Protein AF-A0A943YZB0-F1 (afdb_monomer_lite)

Radius of gyration: 29.85 Å; chains: 1; bounding box: 71×40×94 Å

Secondary structure (DSSP, 8-state):
-HHHHHHHHHHHTSSS-S----PPPHHHHHHHHHHHHHHHHS---HHHHHHHHHHTT--HHHHHHHHHHS---HHHHHHHHHHHHHHHS---HHHHHHHHHHTT--HHHHHHHHHHH---HHHHHHHHHHHHHHHS---HHHHHHHHHHTT--HHHHHHHHHHS---HHHHHHHHHHHHHHHS---HHHHHHHHHHTT--HHHHHHHHHHTT-

Structure (mmCIF, N/CA/C/O backbone):
data_AF-A0A943YZB0-F1
#
_entry.id   AF-A0A943YZB0-F1
#
loop_
_atom_site.group_PDB
_atom_site.id
_atom_site.type_symbol
_atom_site.label_atom_id
_atom_site.label_alt_id
_atom_site.label_comp_id
_atom_site.label_asym_id
_atom_site.label_entity_id
_atom_site.label_seq_id
_atom_site.pdbx_PDB_ins_code
_atom_site.Cartn_x
_atom_site.Cartn_y
_atom_site.Cartn_z
_atom_site.occupancy
_atom_site.B_iso_or_equiv
_atom_site.auth_seq_id
_atom_site.auth_comp_id
_atom_site.auth_asym_id
_atom_site.auth_atom_id
_atom_site.pdbx_PDB_model_num
ATOM 1 N N . MET A 1 1 ? 48.847 24.934 -58.985 1.00 59.12 1 MET A N 1
ATOM 2 C CA . MET A 1 1 ? 47.728 23.979 -59.166 1.00 59.12 1 MET A CA 1
ATOM 3 C C . MET A 1 1 ? 47.783 22.759 -58.246 1.00 59.12 1 MET A C 1
ATOM 5 O O . MET A 1 1 ? 46.739 22.370 -57.757 1.00 59.12 1 MET A O 1
ATOM 9 N N . VAL A 1 2 ? 48.951 22.188 -57.925 1.00 55.44 2 VAL A N 1
ATOM 10 C CA . VAL A 1 2 ? 49.040 20.961 -57.093 1.00 55.44 2 VAL A CA 1
ATOM 11 C C . VAL A 1 2 ? 48.728 21.179 -55.595 1.00 55.44 2 VAL A C 1
ATOM 13 O O . VAL A 1 2 ? 48.293 20.254 -54.919 1.00 55.44 2 VAL A O 1
ATOM 16 N N . LYS A 1 3 ? 48.898 22.400 -55.061 1.00 51.97 3 LYS A N 1
ATOM 17 C CA . LYS A 1 3 ? 48.649 22.705 -53.634 1.00 51.97 3 LYS A CA 1
ATOM 18 C C . LYS A 1 3 ? 47.155 22.774 -53.269 1.00 51.97 3 LYS A C 1
ATOM 20 O O . LYS A 1 3 ? 46.768 22.246 -52.239 1.00 51.97 3 LYS A O 1
ATOM 25 N N . VAL A 1 4 ? 46.325 23.325 -54.158 1.00 51.84 4 VAL A N 1
ATOM 26 C CA . VAL A 1 4 ? 44.867 23.474 -53.955 1.00 51.84 4 VAL A CA 1
ATOM 27 C C . VAL A 1 4 ? 44.142 22.121 -54.038 1.00 51.84 4 VAL A C 1
ATOM 29 O O . VAL A 1 4 ? 43.182 21.880 -53.318 1.00 51.84 4 VAL A O 1
ATOM 32 N N . LEU A 1 5 ? 44.657 21.183 -54.842 1.00 52.06 5 LEU A N 1
ATOM 33 C CA . LEU A 1 5 ? 44.120 19.818 -54.943 1.00 52.06 5 LEU A CA 1
ATOM 34 C C . LEU A 1 5 ? 44.365 18.967 -53.682 1.00 52.06 5 LEU A C 1
ATOM 36 O O . LEU A 1 5 ? 43.567 18.079 -53.396 1.00 52.06 5 LEU A O 1
ATOM 40 N N . LYS A 1 6 ? 45.423 19.238 -52.901 1.00 52.72 6 LYS A N 1
ATOM 41 C CA . LYS A 1 6 ? 45.686 18.523 -51.636 1.00 52.72 6 LYS A CA 1
ATOM 42 C C . LYS A 1 6 ? 44.776 18.978 -50.492 1.00 52.72 6 LYS A C 1
ATOM 44 O O . LYS A 1 6 ? 44.391 18.146 -49.680 1.00 52.72 6 LYS A O 1
ATOM 49 N N . GLU A 1 7 ? 44.401 20.255 -50.445 1.00 51.25 7 GLU A N 1
ATOM 50 C CA . GLU A 1 7 ? 43.468 20.771 -49.431 1.00 51.25 7 GLU A CA 1
ATOM 51 C C . GLU A 1 7 ? 42.015 20.374 -49.732 1.00 51.25 7 GLU A C 1
ATOM 53 O O . GLU A 1 7 ? 41.285 20.007 -48.817 1.00 51.25 7 GLU A O 1
ATOM 58 N N . ILE A 1 8 ? 41.617 20.309 -51.009 1.00 53.12 8 ILE A N 1
ATOM 59 C CA . ILE A 1 8 ? 40.285 19.813 -51.400 1.00 53.12 8 ILE A CA 1
ATOM 60 C C . ILE A 1 8 ? 40.139 18.307 -51.112 1.00 53.12 8 ILE A C 1
ATOM 62 O O . ILE A 1 8 ? 39.084 17.874 -50.655 1.00 53.12 8 ILE A O 1
ATOM 66 N N . ALA A 1 9 ? 41.198 17.510 -51.295 1.00 54.28 9 ALA A N 1
ATOM 67 C CA . ALA A 1 9 ? 41.184 16.086 -50.947 1.00 54.28 9 ALA A CA 1
ATOM 68 C C . ALA A 1 9 ? 41.117 15.833 -49.427 1.00 54.28 9 ALA A C 1
ATOM 70 O O . ALA A 1 9 ? 40.521 14.847 -49.003 1.00 54.28 9 ALA A O 1
ATOM 71 N N . LEU A 1 10 ? 41.684 16.724 -48.604 1.00 48.97 10 LEU A N 1
ATOM 72 C CA . LEU A 1 10 ? 41.649 16.599 -47.143 1.00 48.97 10 LEU A CA 1
ATOM 73 C C . LEU A 1 10 ? 40.286 17.009 -46.556 1.00 48.97 10 LEU A C 1
ATOM 75 O O . LEU A 1 10 ? 39.841 16.420 -45.576 1.00 48.97 10 LEU A O 1
ATOM 79 N N . VAL A 1 11 ? 39.590 17.958 -47.191 1.00 52.72 11 VAL A N 1
ATOM 80 C CA . VAL A 1 11 ? 38.225 18.358 -46.804 1.00 52.72 11 VAL A CA 1
ATOM 81 C C . VAL A 1 11 ? 37.179 17.330 -47.264 1.00 52.72 11 VAL A C 1
ATOM 83 O O . VAL A 1 11 ? 36.232 17.072 -46.522 1.00 52.72 11 VAL A O 1
ATOM 86 N N . LEU A 1 12 ? 37.379 16.659 -48.411 1.00 49.66 12 LEU A N 1
ATOM 87 C CA . LEU A 1 12 ? 36.495 15.573 -48.873 1.00 49.66 12 LEU A CA 1
ATOM 88 C C . LEU A 1 12 ? 36.621 14.269 -48.061 1.00 49.66 12 LEU A C 1
ATOM 90 O O . LEU A 1 12 ? 35.691 13.467 -48.055 1.00 49.66 12 LEU A O 1
ATOM 94 N N . LEU A 1 13 ? 37.743 14.047 -47.367 1.00 49.44 13 LEU A N 1
ATOM 95 C CA . LEU A 1 13 ? 37.947 12.874 -46.501 1.00 49.44 13 LEU A CA 1
ATOM 96 C C . LEU A 1 13 ? 37.399 13.058 -45.077 1.00 49.44 13 LEU A C 1
ATOM 98 O O . LEU A 1 13 ? 37.261 12.078 -44.350 1.00 49.44 13 LEU A O 1
ATOM 102 N N . LEU A 1 14 ? 37.038 14.285 -44.691 1.00 51.44 14 LEU A N 1
ATOM 103 C CA . LEU A 1 14 ? 36.403 14.587 -43.402 1.00 51.44 14 LEU A CA 1
ATOM 104 C C . LEU A 1 14 ? 34.871 14.694 -43.489 1.00 51.44 14 LEU A C 1
ATOM 106 O O . LEU A 1 14 ? 34.214 14.815 -42.461 1.00 51.44 14 LEU A O 1
ATOM 110 N N . THR A 1 15 ? 34.285 14.602 -44.689 1.00 54.84 15 THR A N 1
ATOM 111 C CA . THR A 1 15 ? 32.821 14.615 -44.909 1.00 54.84 15 THR A CA 1
ATOM 112 C C . THR A 1 15 ? 32.210 13.228 -45.158 1.00 54.84 15 THR A C 1
ATOM 114 O O . THR A 1 15 ? 31.033 13.129 -45.484 1.00 54.84 15 THR A O 1
ATOM 117 N N . PHE A 1 16 ? 32.978 12.153 -44.950 1.00 49.38 16 PHE A N 1
ATOM 118 C CA . PHE A 1 16 ? 32.502 10.760 -45.007 1.00 49.38 16 PHE A CA 1
ATOM 119 C C . PHE A 1 16 ? 32.841 9.957 -43.739 1.00 49.38 16 PHE A C 1
ATOM 121 O O . PHE A 1 16 ? 33.065 8.752 -43.787 1.00 49.38 16 PHE A O 1
ATOM 128 N N . CYS A 1 17 ? 32.839 10.615 -42.579 1.00 52.00 17 CYS A N 1
ATOM 129 C CA . CYS A 1 17 ? 32.809 9.933 -41.284 1.00 52.00 17 CYS A CA 1
ATOM 130 C C . CYS A 1 17 ? 31.603 10.413 -40.465 1.00 52.00 17 CYS A C 1
ATOM 132 O O . CYS A 1 17 ? 31.732 10.893 -39.345 1.00 52.00 17 CYS A O 1
ATOM 134 N N . THR A 1 18 ? 30.413 10.315 -41.061 1.00 54.22 18 THR A N 1
ATOM 135 C CA . THR A 1 18 ? 29.138 10.588 -40.378 1.00 54.22 18 THR A CA 1
ATOM 136 C C . THR A 1 18 ? 28.077 9.541 -40.719 1.00 54.22 18 THR A C 1
ATOM 138 O O . THR A 1 18 ? 26.908 9.857 -40.893 1.00 54.22 18 THR A O 1
ATOM 141 N N . SER A 1 19 ? 28.474 8.268 -40.813 1.00 50.78 19 SER A N 1
ATOM 142 C CA . SER A 1 19 ? 27.540 7.143 -40.663 1.00 50.78 19 SER A CA 1
ATOM 143 C C . SER A 1 19 ? 28.268 5.845 -40.291 1.00 50.78 19 SER A C 1
ATOM 145 O O . SER A 1 19 ? 28.178 4.835 -40.983 1.00 50.78 19 SER A O 1
ATOM 147 N N . CYS A 1 20 ? 28.987 5.849 -39.173 1.00 47.28 20 CYS A N 1
ATOM 148 C CA . CYS A 1 20 ? 28.945 4.668 -38.318 1.00 47.28 20 CYS A CA 1
ATOM 149 C C . CYS A 1 20 ? 27.946 5.011 -37.213 1.00 47.28 20 CYS A C 1
ATOM 151 O O . CYS A 1 20 ? 28.326 5.327 -36.090 1.00 47.28 20 CYS A O 1
ATOM 153 N N . ALA A 1 21 ? 26.658 5.081 -37.568 1.00 55.28 21 ALA A N 1
ATOM 154 C CA . ALA A 1 21 ? 25.641 4.848 -36.556 1.00 55.28 21 ALA A CA 1
ATOM 155 C C . ALA A 1 21 ? 25.979 3.463 -35.995 1.00 55.28 21 ALA A C 1
ATOM 157 O O . ALA A 1 21 ? 26.065 2.518 -36.782 1.00 55.28 21 ALA A O 1
ATOM 158 N N . LEU A 1 22 ? 26.323 3.383 -34.706 1.00 60.97 22 LEU A N 1
ATOM 159 C CA . LEU A 1 22 ? 26.649 2.128 -34.029 1.00 60.97 22 LEU A CA 1
ATOM 160 C C . LEU A 1 22 ? 25.569 1.110 -34.402 1.00 60.97 22 LEU A C 1
ATOM 162 O O . LEU A 1 22 ? 24.400 1.301 -34.076 1.00 60.97 22 LEU A O 1
ATOM 166 N N . ALA A 1 23 ? 25.937 0.106 -35.197 1.00 78.06 23 ALA A N 1
ATOM 167 C CA . ALA A 1 23 ? 24.985 -0.894 -35.640 1.00 78.06 23 ALA A CA 1
ATOM 168 C C . ALA A 1 23 ? 24.530 -1.683 -34.411 1.00 78.06 23 ALA A C 1
ATOM 170 O O . ALA A 1 23 ? 25.372 -2.256 -33.720 1.00 78.06 23 ALA A O 1
ATOM 171 N N . GLU A 1 24 ? 23.219 -1.700 -34.171 1.00 87.81 24 GLU A N 1
ATOM 172 C CA . GLU A 1 24 ? 22.583 -2.452 -33.090 1.00 87.81 24 GLU A CA 1
ATOM 173 C C . GLU A 1 24 ? 23.112 -3.894 -33.048 1.00 87.81 24 GLU A C 1
ATOM 175 O O . GLU A 1 24 ? 23.042 -4.662 -34.027 1.00 87.81 24 GLU A O 1
ATOM 180 N N . THR A 1 25 ? 23.661 -4.259 -31.896 1.00 95.38 25 THR A N 1
ATOM 181 C CA . THR A 1 25 ? 24.202 -5.586 -31.636 1.00 95.38 25 THR A CA 1
ATOM 182 C C . THR A 1 25 ? 23.076 -6.618 -31.543 1.00 95.38 25 THR A C 1
ATOM 184 O O . THR A 1 25 ? 21.901 -6.314 -31.348 1.00 95.38 25 THR A O 1
ATOM 187 N N . THR A 1 26 ? 23.412 -7.901 -31.694 1.00 96.06 26 THR A N 1
ATOM 188 C CA . THR A 1 26 ? 22.417 -8.969 -31.498 1.00 96.06 26 THR A CA 1
ATOM 189 C C . THR A 1 26 ? 21.903 -9.015 -30.057 1.00 96.06 26 THR A C 1
ATOM 191 O O . THR A 1 26 ? 20.742 -9.357 -29.853 1.00 96.06 26 THR A O 1
ATOM 194 N N . GLY A 1 27 ? 22.743 -8.670 -29.080 1.00 97.50 27 GLY A N 1
ATOM 195 C CA . GLY A 1 27 ? 22.358 -8.617 -27.674 1.00 97.50 27 GLY A CA 1
ATOM 196 C C . GLY A 1 27 ? 21.347 -7.511 -27.388 1.00 97.50 27 GLY A C 1
ATOM 197 O O . GLY A 1 27 ? 20.284 -7.795 -26.846 1.00 97.50 27 GLY A O 1
ATOM 198 N N . GLU A 1 28 ? 21.603 -6.300 -27.887 1.00 98.38 28 GLU A N 1
ATOM 199 C CA . GLU A 1 28 ? 20.671 -5.164 -27.837 1.00 98.38 28 GLU A CA 1
ATOM 200 C C . GLU A 1 28 ? 19.314 -5.497 -28.486 1.00 98.38 28 GLU A C 1
ATOM 202 O O . GLU A 1 28 ? 18.273 -5.311 -27.854 1.00 98.38 28 GLU A O 1
ATOM 207 N N . ARG A 1 29 ? 19.307 -6.111 -29.684 1.00 98.25 29 ARG A N 1
ATOM 208 C CA . ARG A 1 29 ? 18.067 -6.594 -30.337 1.00 98.25 29 ARG A CA 1
ATOM 209 C C . ARG A 1 29 ? 17.274 -7.565 -29.473 1.00 98.25 29 ARG A C 1
ATOM 211 O O . ARG A 1 29 ? 16.041 -7.551 -29.481 1.00 98.25 29 ARG A O 1
ATOM 218 N N . ASN A 1 30 ? 17.969 -8.487 -28.814 1.00 98.44 30 ASN A N 1
ATOM 219 C CA . ASN A 1 30 ? 17.333 -9.518 -28.005 1.00 98.44 30 ASN A CA 1
ATOM 220 C C . ASN A 1 30 ? 16.776 -8.922 -26.709 1.00 98.44 30 ASN A C 1
ATOM 222 O O . ASN A 1 30 ? 15.617 -9.181 -26.394 1.00 98.44 30 ASN A O 1
ATOM 226 N N . ALA A 1 31 ? 17.540 -8.058 -26.036 1.00 98.69 31 ALA A N 1
ATOM 227 C CA . ALA A 1 31 ? 17.087 -7.333 -24.854 1.00 98.69 31 ALA A CA 1
ATOM 228 C C . ALA A 1 31 ? 15.849 -6.484 -25.171 1.00 98.69 31 ALA A C 1
ATOM 230 O O . ALA A 1 31 ? 14.852 -6.554 -24.458 1.00 98.69 31 ALA A O 1
ATOM 231 N N . LEU A 1 32 ? 15.852 -5.768 -26.302 1.00 98.69 32 LEU A N 1
ATOM 232 C CA . LEU A 1 32 ? 14.704 -4.988 -26.770 1.00 98.69 32 LEU A CA 1
ATOM 233 C C . LEU A 1 32 ? 13.469 -5.865 -27.036 1.00 98.69 32 LEU A C 1
ATOM 235 O O . LEU A 1 32 ? 12.338 -5.479 -26.734 1.00 98.69 32 LEU A O 1
ATOM 239 N N . ARG A 1 33 ? 13.650 -7.069 -27.586 1.00 98.56 33 ARG A N 1
ATOM 240 C CA . ARG A 1 33 ? 12.552 -8.035 -27.755 1.00 98.56 33 ARG A CA 1
ATOM 241 C C . ARG A 1 33 ? 12.012 -8.539 -26.417 1.00 98.56 33 ARG A C 1
ATOM 243 O O . ARG A 1 33 ? 10.792 -8.585 -26.268 1.00 98.56 33 ARG A O 1
ATOM 250 N N . SER A 1 34 ? 12.885 -8.880 -25.466 1.00 98.56 34 SER A N 1
ATOM 251 C CA . SER A 1 34 ? 12.485 -9.254 -24.102 1.00 98.56 34 SER A CA 1
ATOM 252 C C . SER A 1 34 ? 11.709 -8.117 -23.434 1.00 98.56 34 SER A C 1
ATOM 254 O O . SER A 1 34 ? 10.607 -8.345 -22.946 1.00 98.56 34 SER A O 1
ATOM 256 N N . ALA A 1 35 ? 12.216 -6.883 -23.504 1.00 98.75 35 ALA A N 1
ATOM 257 C CA . ALA A 1 35 ? 11.568 -5.694 -22.955 1.00 98.75 35 ALA A CA 1
ATOM 258 C C . ALA A 1 35 ? 10.132 -5.524 -23.468 1.00 98.75 35 ALA A C 1
ATOM 260 O O . ALA A 1 35 ? 9.192 -5.416 -22.686 1.00 98.75 35 ALA A O 1
ATOM 261 N N . ASN A 1 36 ? 9.946 -5.580 -24.789 1.00 98.56 36 ASN A N 1
ATOM 262 C CA . ASN A 1 36 ? 8.619 -5.492 -25.400 1.00 98.56 36 ASN A CA 1
ATOM 263 C C . ASN A 1 36 ? 7.698 -6.648 -24.982 1.00 98.56 36 ASN A C 1
ATOM 265 O O . ASN A 1 36 ? 6.499 -6.444 -24.794 1.00 98.56 36 ASN A O 1
ATOM 269 N N . SER A 1 37 ? 8.243 -7.859 -24.817 1.00 98.44 37 SER A N 1
ATOM 270 C CA . SER A 1 37 ? 7.480 -9.001 -24.307 1.00 98.44 37 SER A CA 1
ATOM 271 C C . SER A 1 37 ? 6.999 -8.750 -22.876 1.00 98.44 37 SER A C 1
ATOM 273 O O . SER A 1 37 ? 5.823 -8.964 -22.590 1.00 98.44 37 SER A O 1
ATOM 275 N N . TYR A 1 38 ? 7.869 -8.251 -21.996 1.00 98.00 38 TYR A N 1
ATOM 276 C CA . TYR A 1 38 ? 7.514 -7.911 -20.617 1.00 98.00 38 TYR A CA 1
ATOM 277 C C . TYR A 1 38 ? 6.439 -6.831 -20.545 1.00 98.00 38 TYR A C 1
ATOM 279 O O . TYR A 1 38 ? 5.398 -7.049 -19.927 1.00 98.00 38 TYR A O 1
ATOM 287 N N . LEU A 1 39 ? 6.635 -5.722 -21.262 1.00 98.19 39 LEU A N 1
ATOM 288 C CA . LEU A 1 39 ? 5.697 -4.596 -21.295 1.00 98.19 39 LEU A CA 1
ATOM 289 C C . LEU A 1 39 ? 4.331 -4.950 -21.910 1.00 98.19 39 LEU A C 1
ATOM 291 O O . LEU A 1 39 ? 3.357 -4.226 -21.715 1.00 98.19 39 LEU A O 1
ATOM 295 N N . SER A 1 40 ? 4.237 -6.062 -22.648 1.00 97.62 40 SER A N 1
ATOM 296 C CA . SER A 1 40 ? 2.958 -6.578 -23.154 1.00 97.62 40 SER A CA 1
ATOM 297 C C . SER A 1 40 ? 2.134 -7.327 -22.100 1.00 97.62 40 SER A C 1
ATOM 299 O O . SER A 1 40 ? 0.928 -7.494 -22.281 1.00 97.62 40 SER A O 1
ATOM 301 N N . PHE A 1 41 ? 2.770 -7.779 -21.015 1.00 95.12 41 PHE A N 1
ATOM 302 C CA . PHE A 1 41 ? 2.145 -8.585 -19.966 1.00 95.12 41 PHE A CA 1
ATOM 303 C C . PHE A 1 41 ? 2.035 -7.850 -18.625 1.00 95.12 41 PHE A C 1
ATOM 305 O O . PHE A 1 41 ? 1.078 -8.064 -17.882 1.00 95.12 41 PHE A O 1
ATOM 312 N N . SER A 1 42 ? 2.997 -6.991 -18.289 1.00 95.50 42 SER A N 1
ATOM 313 C CA . SER A 1 42 ? 3.030 -6.260 -17.020 1.00 95.50 42 SER A CA 1
ATOM 314 C C . SER A 1 42 ? 3.629 -4.870 -17.199 1.00 95.50 42 SER A C 1
ATOM 316 O O . SER A 1 42 ? 4.407 -4.631 -18.120 1.00 95.50 42 SER A O 1
ATOM 318 N N . ALA A 1 43 ? 3.251 -3.953 -16.312 1.00 98.25 43 ALA A N 1
ATOM 319 C CA . ALA A 1 43 ? 3.838 -2.624 -16.264 1.00 98.25 43 ALA A CA 1
ATOM 320 C C . ALA A 1 43 ? 5.186 -2.656 -15.539 1.00 98.25 43 ALA A C 1
ATOM 322 O O . ALA A 1 43 ? 5.344 -3.383 -14.561 1.00 98.25 43 ALA A O 1
ATOM 323 N N . PHE A 1 44 ? 6.134 -1.847 -16.003 1.00 98.56 44 PHE A N 1
ATOM 324 C CA . PHE A 1 44 ? 7.444 -1.692 -15.374 1.00 98.56 44 PHE A CA 1
ATOM 325 C C . PHE A 1 44 ? 7.836 -0.219 -15.310 1.00 98.56 44 PHE A C 1
ATOM 327 O O . PHE A 1 44 ? 7.547 0.557 -16.225 1.00 98.56 44 PHE A O 1
ATOM 334 N N . SER A 1 45 ? 8.557 0.149 -14.254 1.00 98.81 45 SER A N 1
ATOM 335 C CA . SER A 1 45 ? 9.345 1.378 -14.254 1.00 98.81 45 SER A CA 1
ATOM 336 C C . SER A 1 45 ? 10.554 1.234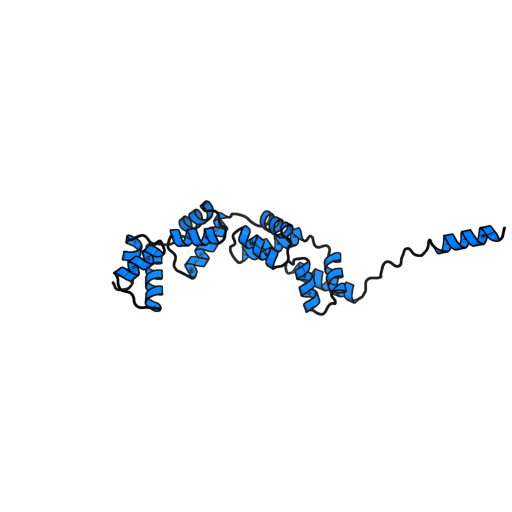 -15.183 1.00 98.81 45 SER A C 1
ATOM 338 O O . SER A 1 45 ? 10.942 0.124 -15.558 1.00 98.81 45 SER A O 1
ATOM 340 N N . TYR A 1 46 ? 11.180 2.357 -15.544 1.00 98.81 46 TYR A N 1
ATOM 341 C CA . TYR A 1 46 ? 12.401 2.343 -16.354 1.00 98.81 46 TYR A CA 1
ATOM 342 C C . TYR A 1 46 ? 13.501 1.494 -15.699 1.00 98.81 46 TYR A C 1
ATOM 344 O O . TYR A 1 46 ? 14.065 0.607 -16.338 1.00 98.81 46 TYR A O 1
ATOM 352 N N . SER A 1 47 ? 13.775 1.727 -14.410 1.00 98.62 47 SER A N 1
ATOM 353 C CA . SER A 1 47 ? 14.787 0.966 -13.672 1.00 98.62 47 SER A CA 1
ATOM 354 C C . SER A 1 47 ? 14.355 -0.476 -13.432 1.00 98.62 47 SER A C 1
ATOM 356 O O . SER A 1 47 ? 15.163 -1.374 -13.611 1.00 98.62 47 SER A O 1
ATOM 358 N N . GLY A 1 48 ? 13.081 -0.723 -13.118 1.00 98.56 48 GLY A N 1
ATOM 359 C CA . GLY A 1 48 ? 12.577 -2.079 -12.897 1.00 98.56 48 GLY A CA 1
ATOM 360 C C . GLY A 1 48 ? 12.665 -2.954 -14.149 1.00 98.56 48 GLY A C 1
ATOM 361 O O . GLY A 1 48 ? 12.988 -4.136 -14.054 1.00 98.56 48 GLY A O 1
ATOM 362 N N . LEU A 1 49 ? 12.436 -2.382 -15.338 1.00 98.75 49 LEU A N 1
ATOM 363 C CA . LEU A 1 49 ? 12.633 -3.099 -16.598 1.00 98.75 49 LEU A CA 1
ATOM 364 C C . LEU A 1 49 ? 14.112 -3.430 -16.834 1.00 98.75 49 LEU A C 1
ATOM 366 O O . LEU A 1 49 ? 14.421 -4.530 -17.288 1.00 98.75 49 LEU A O 1
ATOM 370 N N . ILE A 1 50 ? 15.021 -2.501 -16.518 1.00 98.81 50 ILE A N 1
ATOM 371 C CA . ILE A 1 50 ? 16.467 -2.742 -16.601 1.00 98.81 50 ILE A CA 1
ATOM 372 C C . ILE A 1 50 ? 16.866 -3.871 -15.649 1.00 98.81 50 ILE A C 1
ATOM 374 O O . ILE A 1 50 ? 17.458 -4.846 -16.106 1.00 98.81 50 ILE A O 1
ATOM 378 N N . ASP A 1 51 ? 16.475 -3.790 -14.377 1.00 98.62 51 ASP A N 1
ATOM 379 C CA . ASP A 1 51 ? 16.787 -4.797 -13.357 1.00 98.62 51 ASP A CA 1
ATOM 380 C C . ASP A 1 51 ? 16.274 -6.186 -13.769 1.00 98.62 51 ASP A C 1
ATOM 382 O O . ASP A 1 51 ? 16.972 -7.193 -13.622 1.00 98.62 51 ASP A O 1
ATOM 386 N N . GLN A 1 52 ? 15.071 -6.252 -14.350 1.00 98.69 52 GLN A N 1
ATOM 387 C CA . GLN A 1 52 ? 14.495 -7.498 -14.851 1.00 98.69 52 GLN A CA 1
ATOM 388 C C . GLN A 1 52 ? 15.320 -8.102 -15.996 1.00 98.69 52 GLN A C 1
ATOM 390 O O . GLN A 1 52 ? 15.524 -9.316 -16.032 1.00 98.69 52 GLN A O 1
ATOM 395 N N . LEU A 1 53 ? 15.802 -7.286 -16.933 1.00 98.69 53 LEU A N 1
ATOM 396 C CA . LEU A 1 53 ? 16.633 -7.755 -18.045 1.00 98.69 53 LEU A CA 1
ATOM 397 C C . LEU A 1 53 ? 18.042 -8.146 -17.575 1.00 98.69 53 LEU A C 1
ATOM 399 O O . LEU A 1 53 ? 18.589 -9.150 -18.032 1.00 98.69 53 LEU A O 1
ATOM 403 N N . GLU A 1 54 ? 18.625 -7.410 -16.630 1.00 98.75 54 GLU A N 1
ATOM 404 C CA . GLU A 1 54 ? 19.903 -7.784 -16.016 1.00 98.75 54 GLU A CA 1
ATOM 405 C C . GLU A 1 54 ? 19.799 -9.114 -15.262 1.00 98.75 54 GLU A C 1
ATOM 407 O O . GLU A 1 54 ? 20.690 -9.961 -15.364 1.00 98.75 54 GLU A O 1
ATOM 412 N N . PHE A 1 55 ? 18.679 -9.352 -14.571 1.00 98.19 55 PHE A N 1
ATOM 413 C CA . PHE A 1 55 ? 18.391 -10.636 -13.935 1.00 98.19 55 PHE A CA 1
ATOM 414 C C . PHE A 1 55 ? 18.337 -11.795 -14.947 1.00 98.19 55 PHE A C 1
ATOM 416 O O . PHE A 1 55 ? 18.761 -12.909 -14.634 1.00 98.19 55 PHE A O 1
ATOM 423 N N . GLU A 1 56 ? 17.880 -11.543 -16.178 1.00 98.06 56 GLU A N 1
ATOM 424 C CA . GLU A 1 56 ? 17.913 -12.516 -17.282 1.00 98.06 56 GLU A CA 1
ATOM 425 C C . GLU A 1 56 ? 19.305 -12.710 -17.907 1.00 98.06 56 GLU A C 1
ATOM 427 O O . GLU A 1 56 ? 19.489 -13.582 -18.760 1.00 98.06 56 GLU A O 1
ATOM 432 N N . GLY A 1 57 ? 20.301 -11.938 -17.470 1.00 98.31 57 GLY A N 1
ATOM 433 C CA . GLY A 1 57 ? 21.688 -12.054 -17.906 1.00 98.31 57 GLY A CA 1
ATOM 434 C C . GLY A 1 57 ? 22.071 -11.146 -19.072 1.00 98.31 57 GLY A C 1
ATOM 435 O O . GLY A 1 57 ? 23.165 -11.314 -19.616 1.00 98.31 57 GLY A O 1
ATOM 436 N N . TYR A 1 58 ? 21.220 -10.189 -19.454 1.00 98.56 58 TYR A N 1
ATOM 437 C CA . TYR A 1 58 ? 21.651 -9.096 -20.322 1.00 98.56 58 TYR A CA 1
ATOM 438 C C . TYR A 1 58 ? 22.654 -8.211 -19.579 1.00 98.56 58 TYR A C 1
ATOM 440 O O . TYR A 1 58 ? 22.556 -7.995 -18.372 1.00 98.56 58 TYR A O 1
ATOM 448 N N . SER A 1 59 ? 23.643 -7.687 -20.297 1.00 98.62 59 SER A N 1
ATOM 449 C CA . SER A 1 59 ? 24.524 -6.667 -19.731 1.00 98.62 59 SER A CA 1
ATOM 450 C C . SER A 1 59 ? 23.745 -5.382 -19.446 1.00 98.62 59 SER A C 1
ATOM 452 O O . SER A 1 59 ? 22.783 -5.070 -20.150 1.00 98.62 59 SER A O 1
ATOM 454 N N . THR A 1 60 ? 24.225 -4.574 -18.498 1.00 98.56 60 THR A N 1
ATOM 455 C CA . THR A 1 60 ? 23.665 -3.242 -18.220 1.00 98.56 60 THR A CA 1
ATOM 456 C C . THR A 1 60 ? 23.499 -2.415 -19.492 1.00 98.56 60 THR A C 1
ATOM 458 O O . THR A 1 60 ? 22.455 -1.813 -19.705 1.00 98.56 60 THR A O 1
ATOM 461 N N . SER A 1 61 ? 24.481 -2.442 -20.402 1.00 98.38 61 SER A N 1
ATOM 462 C CA . SER A 1 61 ? 24.385 -1.728 -21.680 1.00 98.38 61 SER A CA 1
ATOM 463 C C . SER A 1 61 ? 23.239 -2.215 -22.569 1.00 98.38 61 SER A C 1
ATOM 465 O O . SER A 1 61 ? 22.566 -1.392 -23.179 1.00 98.38 61 SER A O 1
ATOM 467 N N . GLU A 1 62 ? 22.995 -3.525 -22.643 1.00 98.69 62 GLU A N 1
ATOM 468 C CA . GLU A 1 62 ? 21.910 -4.088 -23.459 1.00 98.69 62 GLU A CA 1
ATOM 469 C C . GLU A 1 62 ? 20.540 -3.821 -22.824 1.00 98.69 62 GLU A C 1
ATOM 471 O O . GLU A 1 62 ? 19.592 -3.492 -23.533 1.00 98.69 62 GLU A O 1
ATOM 476 N N . ALA A 1 63 ? 20.440 -3.917 -21.495 1.00 98.81 63 ALA A N 1
ATOM 477 C CA . ALA A 1 63 ? 19.218 -3.633 -20.748 1.00 98.81 63 ALA A CA 1
ATOM 478 C C . ALA A 1 63 ? 18.833 -2.146 -20.825 1.00 98.81 63 ALA A C 1
ATOM 480 O O . ALA A 1 63 ? 17.687 -1.821 -21.137 1.00 98.81 63 ALA A O 1
ATOM 481 N N . THR A 1 64 ? 19.795 -1.236 -20.626 1.00 98.69 64 THR A N 1
ATOM 482 C CA . THR A 1 64 ? 19.587 0.209 -20.819 1.00 98.69 64 THR A CA 1
ATOM 483 C C . THR A 1 64 ? 19.203 0.511 -22.264 1.00 98.69 64 THR A C 1
ATOM 485 O O . THR A 1 64 ? 18.216 1.205 -22.493 1.00 98.69 64 THR A O 1
ATOM 488 N N . TYR A 1 65 ? 19.904 -0.073 -23.247 1.00 98.38 65 TYR A N 1
ATOM 489 C CA . TYR A 1 65 ? 19.532 0.077 -24.655 1.00 98.38 65 TYR A CA 1
ATOM 490 C C . TYR A 1 65 ? 18.082 -0.358 -24.903 1.00 98.38 65 TYR A C 1
ATOM 492 O O . TYR A 1 65 ? 17.330 0.347 -25.572 1.00 98.38 65 TYR A O 1
ATOM 500 N N . ALA A 1 66 ? 17.664 -1.501 -24.358 1.00 98.69 66 ALA A N 1
ATOM 501 C CA . ALA A 1 66 ? 16.305 -1.999 -24.513 1.00 98.69 66 ALA A CA 1
ATOM 502 C C . ALA A 1 66 ? 15.262 -1.056 -23.902 1.00 98.69 66 ALA A C 1
ATOM 504 O O . ALA A 1 66 ? 14.277 -0.742 -24.570 1.00 98.69 66 ALA A O 1
ATOM 505 N N . ALA A 1 67 ? 15.484 -0.574 -22.677 1.00 98.56 67 ALA A N 1
ATOM 506 C CA . ALA A 1 67 ? 14.595 0.387 -22.031 1.00 98.56 67 ALA A CA 1
ATOM 507 C C . ALA A 1 67 ? 14.506 1.695 -22.838 1.00 98.56 67 ALA A C 1
ATOM 509 O O . ALA A 1 67 ? 13.407 2.158 -23.133 1.00 98.56 67 ALA A O 1
ATOM 510 N N . ASP A 1 68 ? 15.634 2.231 -23.308 1.00 98.62 68 ASP A N 1
ATOM 511 C CA . ASP A 1 68 ? 15.677 3.467 -24.101 1.00 98.62 68 ASP A CA 1
ATOM 512 C C . ASP A 1 68 ? 14.968 3.344 -25.462 1.00 98.62 68 ASP A C 1
ATOM 514 O O . ASP A 1 68 ? 14.428 4.325 -25.975 1.00 98.62 68 ASP A O 1
ATOM 518 N N . ASN A 1 69 ? 14.962 2.146 -26.059 1.00 98.25 69 ASN A N 1
ATOM 519 C CA . ASN A 1 69 ? 14.486 1.923 -27.430 1.00 98.25 69 ASN A CA 1
ATOM 520 C C . ASN A 1 69 ? 13.157 1.149 -27.521 1.00 98.25 69 ASN A C 1
ATOM 522 O O . ASN A 1 69 ? 12.657 0.935 -28.626 1.00 98.25 69 ASN A O 1
ATOM 526 N N . CYS A 1 70 ? 12.551 0.744 -26.399 1.00 98.00 70 CYS A N 1
ATOM 527 C CA . CYS A 1 70 ? 11.267 0.026 -26.401 1.00 98.00 70 CYS A CA 1
ATOM 528 C C . CYS A 1 70 ? 10.061 0.902 -26.769 1.00 98.00 70 CYS A C 1
ATOM 530 O O . CYS A 1 70 ? 9.008 0.377 -27.119 1.00 98.00 70 CYS A O 1
ATOM 532 N N . GLY A 1 71 ? 10.208 2.229 -26.728 1.00 98.12 71 GLY A N 1
ATOM 533 C CA . GLY A 1 71 ? 9.124 3.163 -27.041 1.00 98.12 71 GLY A CA 1
ATOM 534 C C . GLY A 1 71 ? 8.043 3.242 -25.959 1.00 98.12 71 GLY A C 1
ATOM 535 O O . GLY A 1 71 ? 6.953 3.737 -26.237 1.00 98.12 71 GLY A O 1
ATOM 536 N N . ALA A 1 72 ? 8.325 2.756 -24.747 1.00 98.12 72 ALA A N 1
ATOM 537 C CA . ALA A 1 72 ? 7.424 2.897 -23.615 1.00 98.12 72 ALA A CA 1
ATOM 538 C C . ALA A 1 72 ? 7.279 4.367 -23.201 1.00 98.12 72 ALA A C 1
ATOM 540 O O . ALA A 1 72 ? 8.265 5.093 -23.063 1.00 98.12 72 ALA A O 1
ATOM 541 N N . ASP A 1 73 ? 6.043 4.779 -22.933 1.00 98.50 73 ASP A N 1
ATOM 542 C CA . ASP A 1 73 ? 5.772 5.972 -22.142 1.00 98.50 73 ASP A CA 1
ATOM 543 C C . ASP A 1 73 ? 5.774 5.580 -20.660 1.00 98.50 73 ASP A C 1
ATOM 545 O O . ASP A 1 73 ? 4.900 4.852 -20.186 1.00 98.50 73 ASP A O 1
ATOM 549 N N . TRP A 1 74 ? 6.777 6.043 -19.917 1.00 98.62 74 TRP A N 1
ATOM 550 C CA . TRP A 1 74 ? 6.952 5.680 -18.511 1.00 98.62 74 TRP A CA 1
ATOM 551 C C . TRP A 1 74 ? 5.857 6.227 -17.589 1.00 98.62 74 TRP A C 1
ATOM 553 O O . TRP A 1 74 ? 5.595 5.629 -16.548 1.00 98.62 74 TRP A O 1
ATOM 563 N N . ASN A 1 75 ? 5.187 7.316 -17.972 1.00 98.62 75 ASN A N 1
ATOM 564 C CA . ASN A 1 75 ? 4.005 7.798 -17.261 1.00 98.62 75 ASN A CA 1
ATOM 565 C C . ASN A 1 75 ? 2.814 6.859 -17.508 1.00 98.62 75 ASN A C 1
ATOM 567 O O . ASN A 1 75 ? 2.092 6.505 -16.575 1.00 98.62 75 ASN A O 1
ATOM 571 N N . GLU A 1 76 ? 2.643 6.383 -18.746 1.00 98.25 76 GLU A N 1
ATOM 572 C CA . GLU A 1 76 ? 1.619 5.382 -19.072 1.00 98.25 76 GLU A CA 1
ATOM 573 C C . GLU A 1 76 ? 1.878 4.050 -18.346 1.00 98.25 76 GLU A C 1
ATOM 575 O O . GLU A 1 76 ? 0.940 3.413 -17.865 1.00 98.25 76 GLU A O 1
ATOM 580 N N . GLN A 1 77 ? 3.142 3.632 -18.217 1.00 98.75 77 GLN A N 1
ATOM 581 C CA . GLN A 1 77 ? 3.496 2.445 -17.431 1.00 98.75 77 GLN A CA 1
ATOM 582 C C . GLN A 1 77 ? 3.167 2.623 -15.945 1.00 98.75 77 GLN A C 1
ATOM 584 O O . GLN A 1 77 ? 2.618 1.705 -15.339 1.00 98.75 77 GLN A O 1
ATOM 589 N N . ALA A 1 78 ? 3.418 3.801 -15.367 1.00 98.75 78 ALA A N 1
ATOM 590 C CA . ALA A 1 78 ? 3.043 4.082 -13.983 1.00 98.75 78 ALA A CA 1
ATOM 591 C C . ALA A 1 78 ? 1.523 3.998 -13.775 1.00 98.75 78 ALA A C 1
ATOM 593 O O . ALA A 1 78 ? 1.069 3.389 -12.809 1.00 98.75 78 ALA A O 1
ATOM 594 N N . ALA A 1 79 ? 0.729 4.530 -14.712 1.00 98.38 79 ALA A N 1
ATOM 595 C CA . ALA A 1 79 ? -0.730 4.408 -14.676 1.00 98.38 79 ALA A CA 1
ATOM 596 C C . ALA A 1 79 ? -1.187 2.941 -14.777 1.00 98.38 79 ALA A C 1
ATOM 598 O O . ALA A 1 79 ? -2.026 2.485 -14.003 1.00 98.38 79 ALA A O 1
ATOM 599 N N . LYS A 1 80 ? -0.588 2.146 -15.671 1.00 98.19 80 LYS A N 1
ATOM 600 C CA . LYS A 1 80 ? -0.890 0.707 -15.763 1.00 98.19 80 LYS A CA 1
ATOM 601 C C . LYS A 1 80 ? -0.538 -0.047 -14.479 1.00 98.19 80 LYS A C 1
ATOM 603 O O . LYS A 1 80 ? -1.326 -0.895 -14.064 1.00 98.19 80 LYS A O 1
ATOM 608 N N . SER A 1 81 ? 0.596 0.264 -13.842 1.00 98.19 81 SER A N 1
ATOM 609 C CA . SER A 1 81 ? 0.962 -0.342 -12.553 1.00 98.19 81 SER A CA 1
ATOM 610 C C . SER A 1 81 ? -0.036 0.056 -11.459 1.00 98.19 81 SER A C 1
ATOM 612 O O . SER A 1 81 ? -0.605 -0.814 -10.799 1.00 98.19 81 SER A O 1
ATOM 614 N N . ALA A 1 82 ? -0.366 1.349 -11.351 1.00 98.00 82 ALA A N 1
ATOM 615 C CA . ALA A 1 82 ? -1.368 1.861 -10.415 1.00 98.00 82 ALA A CA 1
ATOM 616 C C . ALA A 1 82 ? -2.724 1.151 -10.570 1.00 98.00 82 ALA A C 1
ATOM 618 O O . ALA A 1 82 ? -3.281 0.635 -9.601 1.00 98.00 82 ALA A O 1
ATOM 619 N N . ALA A 1 83 ? -3.238 1.076 -11.800 1.00 96.56 83 ALA A N 1
ATOM 620 C CA . ALA A 1 83 ? -4.494 0.398 -12.108 1.00 96.56 83 ALA A CA 1
ATOM 621 C C . ALA A 1 83 ? -4.444 -1.101 -11.776 1.00 96.56 83 ALA A C 1
ATOM 623 O O . ALA A 1 83 ? -5.416 -1.651 -11.256 1.00 96.56 83 ALA A O 1
ATOM 624 N N . SER A 1 84 ? -3.313 -1.760 -12.049 1.00 96.62 84 SER A N 1
ATOM 625 C CA . SER A 1 84 ? -3.101 -3.162 -11.687 1.00 96.62 84 SER A CA 1
ATOM 626 C C . SER A 1 84 ? -3.208 -3.3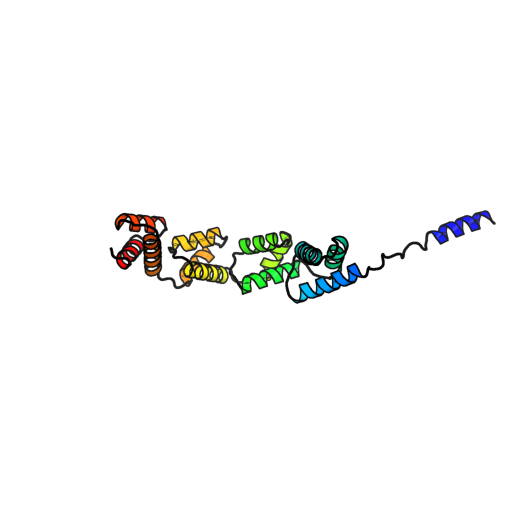52 -10.174 1.00 96.62 84 SER A C 1
ATOM 628 O O . SER A 1 84 ? -3.992 -4.186 -9.725 1.00 96.62 84 SER A O 1
ATOM 630 N N . TYR A 1 85 ? -2.517 -2.536 -9.376 1.00 96.12 85 TYR A N 1
ATOM 631 C CA . TYR A 1 85 ? -2.602 -2.597 -7.915 1.00 96.12 85 TYR A CA 1
ATOM 632 C C . TYR A 1 85 ? -4.024 -2.411 -7.393 1.00 96.12 85 TYR A C 1
ATOM 634 O O . TYR A 1 85 ? -4.514 -3.259 -6.644 1.00 96.12 85 TYR A O 1
ATOM 642 N N . LEU A 1 86 ? -4.708 -1.363 -7.856 1.00 94.94 86 LEU A N 1
ATOM 643 C CA . LEU A 1 86 ? -6.081 -1.048 -7.454 1.00 94.94 86 LEU A CA 1
ATOM 644 C C . LEU A 1 86 ? -7.092 -2.143 -7.833 1.00 94.94 86 LEU A C 1
ATOM 646 O O . LEU A 1 86 ? -8.176 -2.205 -7.257 1.00 94.94 86 LEU A O 1
ATOM 650 N N . SER A 1 87 ? -6.758 -3.020 -8.788 1.00 94.25 87 SER A N 1
ATOM 651 C CA . SER A 1 87 ? -7.608 -4.159 -9.154 1.00 94.25 87 SER A CA 1
ATOM 652 C C . SER A 1 87 ? -7.527 -5.337 -8.174 1.00 94.25 87 SER A C 1
ATOM 654 O O . SER A 1 87 ? -8.437 -6.167 -8.151 1.00 94.25 87 SER A O 1
ATOM 656 N N . PHE A 1 88 ? -6.470 -5.410 -7.356 1.00 91.69 88 PHE A N 1
ATOM 657 C CA . PHE A 1 88 ? -6.233 -6.519 -6.424 1.00 91.69 88 PHE A CA 1
ATOM 658 C C . PHE A 1 88 ? -6.283 -6.111 -4.953 1.00 91.69 88 PHE A C 1
ATOM 660 O O . PHE A 1 88 ? -6.655 -6.930 -4.114 1.00 91.69 88 PHE A O 1
ATOM 667 N N . THR A 1 89 ? -5.903 -4.879 -4.623 1.00 91.88 89 THR A N 1
ATOM 668 C CA . THR A 1 89 ? -5.867 -4.387 -3.245 1.00 91.88 89 THR A CA 1
ATOM 669 C C . THR A 1 89 ? -6.233 -2.910 -3.192 1.00 91.88 89 THR A C 1
ATOM 671 O O . THR A 1 89 ? -5.999 -2.159 -4.138 1.00 91.88 89 THR A O 1
ATOM 674 N N . ALA A 1 90 ? -6.806 -2.499 -2.066 1.00 95.44 90 ALA A N 1
ATOM 675 C CA . ALA A 1 90 ? -7.093 -1.102 -1.809 1.00 95.44 90 ALA A CA 1
ATOM 676 C C . ALA A 1 90 ? -5.830 -0.354 -1.375 1.00 95.44 90 ALA A C 1
ATOM 678 O O . ALA A 1 90 ? -4.967 -0.920 -0.701 1.00 95.44 90 ALA A O 1
ATOM 679 N N . PHE A 1 91 ? -5.751 0.916 -1.753 1.00 96.06 91 PHE A N 1
ATOM 680 C CA . PHE A 1 91 ? -4.684 1.828 -1.363 1.00 96.06 91 PHE A CA 1
ATOM 681 C C . PHE A 1 91 ? -5.247 3.228 -1.153 1.00 96.06 91 PHE A C 1
ATOM 683 O O . PHE A 1 91 ? -6.146 3.650 -1.879 1.00 96.06 91 PHE A O 1
ATOM 690 N N . SER A 1 92 ? -4.648 3.976 -0.228 1.00 97.06 92 SER A N 1
ATOM 691 C CA . SER A 1 92 ? -4.721 5.434 -0.266 1.00 97.06 92 SER A CA 1
ATOM 692 C C . SER A 1 92 ? -3.920 5.970 -1.459 1.00 97.06 92 SER A C 1
ATOM 694 O O . SER A 1 92 ? -3.079 5.270 -2.030 1.00 97.06 92 SER A O 1
ATOM 696 N N . GLN A 1 93 ? -4.145 7.230 -1.838 1.00 96.56 93 GLN A N 1
ATOM 697 C CA . GLN A 1 93 ? -3.358 7.855 -2.909 1.00 96.56 93 GLN A CA 1
ATOM 698 C C . GLN A 1 93 ? -1.868 7.880 -2.559 1.00 96.56 93 GLN A C 1
ATOM 700 O O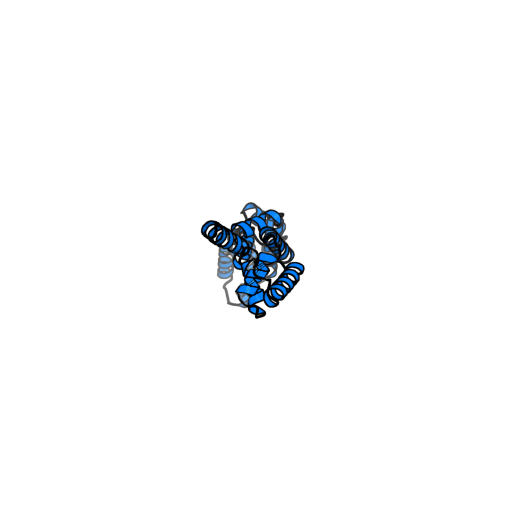 . GLN A 1 93 ? -1.050 7.417 -3.351 1.00 96.56 93 GLN A O 1
ATOM 705 N N . ASP A 1 94 ? -1.530 8.346 -1.355 1.00 95.75 94 ASP A N 1
ATOM 706 C CA . ASP A 1 94 ? -0.144 8.442 -0.890 1.00 95.75 94 ASP A CA 1
ATOM 707 C C . ASP A 1 94 ? 0.514 7.060 -0.790 1.00 95.7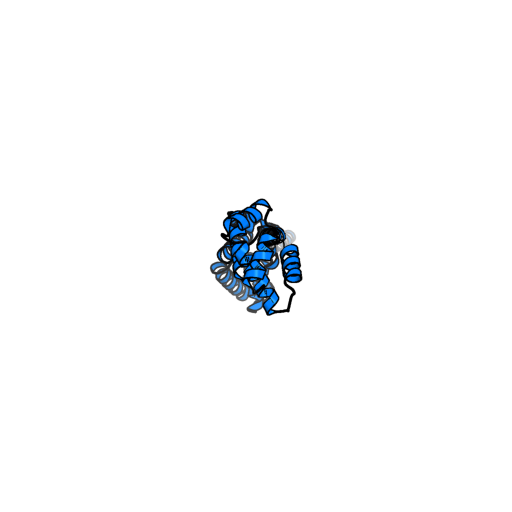5 94 ASP A C 1
ATOM 709 O O . ASP A 1 94 ? 1.637 6.873 -1.257 1.00 95.75 94 ASP A O 1
ATOM 713 N N . GLY A 1 95 ? -0.212 6.063 -0.274 1.00 97.06 95 GLY A N 1
ATOM 714 C CA . GLY A 1 95 ? 0.273 4.687 -0.197 1.00 97.06 95 GLY A CA 1
ATOM 715 C C . GLY A 1 95 ? 0.560 4.087 -1.574 1.00 97.06 95 GLY A C 1
ATOM 716 O O . GLY A 1 95 ? 1.583 3.427 -1.756 1.00 97.06 95 GLY A O 1
ATOM 717 N N . LEU A 1 96 ? -0.293 4.352 -2.570 1.00 97.75 96 LEU A N 1
ATOM 718 C CA . LEU A 1 96 ? -0.058 3.896 -3.940 1.00 97.75 96 LEU A CA 1
ATOM 719 C C . LEU A 1 96 ? 1.116 4.635 -4.599 1.00 97.75 96 LEU A C 1
ATOM 721 O O . LEU A 1 96 ? 1.916 4.009 -5.292 1.00 97.75 96 LEU A O 1
ATOM 725 N N . ILE A 1 97 ? 1.264 5.942 -4.360 1.00 98.25 97 ILE A N 1
ATOM 726 C CA . ILE A 1 97 ? 2.417 6.722 -4.837 1.00 98.25 97 ILE A CA 1
ATOM 727 C C . ILE A 1 97 ? 3.718 6.140 -4.273 1.00 98.25 97 ILE A C 1
ATOM 729 O O . ILE A 1 97 ? 4.674 5.918 -5.021 1.00 98.25 97 ILE A O 1
ATOM 733 N N . ASP A 1 98 ? 3.763 5.865 -2.970 1.00 98.06 98 ASP A N 1
ATOM 734 C CA . ASP A 1 98 ? 4.940 5.286 -2.326 1.00 98.06 98 ASP A CA 1
ATOM 735 C C . ASP A 1 98 ? 5.234 3.865 -2.815 1.00 98.06 98 ASP A C 1
ATOM 737 O O . ASP A 1 98 ? 6.402 3.535 -3.040 1.00 98.06 98 ASP A O 1
ATOM 741 N N . GLN A 1 99 ? 4.201 3.058 -3.080 1.00 98.25 99 GLN A N 1
ATOM 742 C CA . GLN A 1 99 ? 4.362 1.740 -3.694 1.00 98.25 99 GLN A CA 1
ATOM 743 C C . GLN A 1 99 ? 5.015 1.838 -5.080 1.00 98.25 99 GLN A C 1
ATOM 745 O O . GLN A 1 99 ? 5.998 1.151 -5.348 1.00 98.25 99 GLN A O 1
ATOM 750 N N . LEU A 1 100 ? 4.540 2.730 -5.951 1.00 98.44 100 LEU A N 1
ATOM 751 C CA . LEU A 1 100 ? 5.131 2.914 -7.282 1.00 98.44 100 LEU A CA 1
ATOM 752 C C . LEU A 1 100 ? 6.576 3.429 -7.204 1.00 98.44 100 LEU A C 1
ATOM 754 O O . LEU A 1 100 ? 7.445 2.993 -7.960 1.00 98.44 100 LEU A O 1
ATOM 758 N N . LYS A 1 101 ? 6.881 4.323 -6.261 1.00 98.69 101 LYS A N 1
ATOM 759 C CA . LYS A 1 101 ? 8.265 4.773 -6.036 1.00 98.69 101 LYS A CA 1
ATOM 760 C C . LYS A 1 101 ? 9.168 3.638 -5.575 1.00 98.69 101 LYS A C 1
ATOM 762 O O . LYS A 1 101 ? 10.319 3.572 -6.005 1.00 98.69 101 LYS A O 1
ATOM 767 N N . TYR A 1 102 ? 8.660 2.747 -4.725 1.00 98.00 102 TYR A N 1
ATOM 768 C CA . TYR A 1 102 ? 9.380 1.542 -4.324 1.00 98.00 102 TYR A CA 1
ATOM 769 C C . TYR A 1 102 ? 9.683 0.635 -5.529 1.00 98.00 102 TYR A C 1
ATOM 771 O O . TYR A 1 102 ? 10.775 0.079 -5.611 1.00 98.00 102 TYR A O 1
ATOM 779 N N . GLU A 1 103 ? 8.777 0.563 -6.508 1.00 98.00 103 GLU A N 1
ATOM 780 C CA . GLU A 1 103 ? 8.989 -0.135 -7.788 1.00 98.00 103 GLU A CA 1
ATOM 781 C C . GLU A 1 103 ? 9.900 0.612 -8.780 1.00 98.00 103 GLU A C 1
ATOM 783 O O . GLU A 1 103 ? 10.110 0.156 -9.906 1.00 98.00 103 GLU A O 1
ATOM 788 N N . GLY A 1 104 ? 10.464 1.759 -8.396 1.00 98.44 104 GLY A N 1
ATOM 789 C CA . GLY A 1 104 ? 11.438 2.500 -9.196 1.00 98.44 104 GLY A CA 1
ATOM 790 C C . GLY A 1 104 ? 10.848 3.554 -10.133 1.00 98.44 104 GLY A C 1
ATOM 791 O O . GLY A 1 104 ? 11.579 4.126 -10.944 1.00 98.44 104 GLY A O 1
ATOM 792 N N . PHE A 1 105 ? 9.550 3.857 -10.039 1.00 98.75 105 PHE A N 1
ATOM 793 C CA . PHE A 1 105 ? 9.004 5.041 -10.705 1.00 98.75 105 PHE A CA 1
ATOM 794 C C . PHE A 1 105 ? 9.535 6.321 -10.048 1.00 98.75 105 PHE A C 1
ATOM 796 O O . PHE A 1 105 ? 9.739 6.393 -8.833 1.00 98.75 105 PHE A O 1
ATOM 803 N N . THR A 1 106 ? 9.743 7.372 -10.842 1.00 98.69 106 THR A N 1
ATOM 804 C CA . THR A 1 106 ? 10.043 8.691 -10.271 1.00 98.69 106 THR A CA 1
ATOM 805 C C . THR A 1 106 ? 8.820 9.238 -9.532 1.00 98.69 106 THR A C 1
ATOM 807 O O . THR A 1 106 ? 7.690 8.849 -9.821 1.00 98.69 106 THR A O 1
ATOM 810 N N . GLN A 1 107 ? 9.024 10.199 -8.623 1.00 98.44 107 GLN A N 1
ATOM 811 C CA . GLN A 1 107 ? 7.918 10.876 -7.928 1.00 98.44 107 GLN A CA 1
ATOM 812 C C . GLN A 1 107 ? 6.849 11.377 -8.915 1.00 98.44 107 GLN A C 1
ATOM 814 O O . GLN A 1 107 ? 5.673 11.088 -8.739 1.00 98.44 107 GLN A O 1
ATOM 819 N N . SER A 1 108 ? 7.262 12.046 -9.997 1.00 98.56 108 SER A N 1
ATOM 820 C CA . SER A 1 108 ? 6.330 12.582 -10.995 1.00 98.56 108 SER A CA 1
ATOM 821 C C . SER A 1 108 ? 5.590 11.495 -11.780 1.00 98.56 108 SER A C 1
ATOM 823 O O . SER A 1 108 ? 4.441 11.694 -12.151 1.00 98.56 108 SER A O 1
ATOM 825 N N . GLN A 1 109 ? 6.237 10.358 -12.059 1.00 98.81 109 GLN A N 1
ATOM 826 C CA . GLN A 1 109 ? 5.597 9.225 -12.735 1.00 98.81 109 GLN A CA 1
ATOM 827 C C . GLN A 1 109 ? 4.580 8.547 -11.821 1.00 98.81 109 GLN A C 1
ATOM 829 O O . GLN A 1 109 ? 3.479 8.240 -12.262 1.00 98.81 109 GLN A O 1
ATOM 834 N N . ALA A 1 110 ? 4.932 8.343 -10.550 1.00 98.69 110 ALA A N 1
ATOM 835 C CA . ALA A 1 110 ? 4.035 7.771 -9.556 1.00 98.69 110 ALA A CA 1
ATOM 836 C C . ALA A 1 110 ? 2.795 8.656 -9.355 1.00 98.69 110 ALA A C 1
ATOM 838 O O . ALA A 1 110 ? 1.675 8.163 -9.457 1.00 98.69 110 ALA A O 1
ATOM 839 N N . GLU A 1 111 ? 2.986 9.966 -9.168 1.00 98.44 111 GLU A N 1
ATOM 840 C CA . GLU A 1 111 ? 1.894 10.947 -9.091 1.00 98.44 111 GLU A CA 1
ATOM 841 C C . GLU A 1 111 ? 1.013 10.911 -10.341 1.00 98.44 111 GLU A C 1
ATOM 843 O O . GLU A 1 111 ? -0.205 10.794 -10.226 1.00 98.44 111 GLU A O 1
ATOM 848 N N . TYR A 1 112 ? 1.620 10.931 -11.533 1.00 98.38 112 TYR A N 1
ATOM 849 C CA . TYR A 1 112 ? 0.883 10.822 -12.791 1.00 98.38 112 TYR A CA 1
ATOM 850 C C . TYR A 1 112 ? 0.067 9.526 -12.856 1.00 98.38 112 TYR A C 1
ATOM 852 O O . TYR A 1 112 ? -1.111 9.545 -13.216 1.00 98.38 112 TYR A O 1
ATOM 860 N N . GLY A 1 113 ? 0.682 8.394 -12.506 1.00 97.88 113 GLY A N 1
ATOM 861 C CA . GLY A 1 113 ? 0.054 7.081 -12.561 1.00 97.88 113 GLY A CA 1
ATOM 862 C C . GLY A 1 113 ? -1.163 6.979 -11.648 1.00 97.88 113 GLY A C 1
ATOM 863 O O . GLY A 1 113 ? -2.213 6.492 -12.079 1.00 97.88 113 GLY A O 1
ATOM 864 N N . VAL A 1 114 ? -1.042 7.495 -10.422 1.00 97.19 114 VAL A N 1
ATOM 865 C CA . VAL A 1 114 ? -2.151 7.580 -9.468 1.00 97.19 114 VAL A CA 1
ATOM 866 C C . VAL A 1 114 ? -3.221 8.545 -9.969 1.00 97.19 114 VAL A C 1
ATOM 868 O O . VAL A 1 114 ? -4.373 8.139 -10.057 1.00 97.19 114 VAL A O 1
ATOM 871 N N . GLU A 1 115 ? -2.881 9.757 -10.408 1.00 96.25 115 GLU A N 1
ATOM 872 C CA . GLU A 1 115 ? -3.860 10.726 -10.933 1.00 96.25 115 GLU A CA 1
ATOM 873 C C . GLU A 1 115 ? -4.718 10.150 -12.077 1.00 96.25 115 GLU A C 1
ATOM 875 O O . GLU A 1 115 ? -5.921 10.402 -12.145 1.00 96.25 115 GLU A O 1
ATOM 880 N N . HIS A 1 116 ? -4.122 9.339 -12.956 1.00 94.44 116 HIS A N 1
ATOM 881 C CA . HIS A 1 116 ? -4.790 8.813 -14.152 1.00 94.44 116 HIS A CA 1
ATOM 882 C C . HIS A 1 116 ? -5.497 7.465 -13.946 1.00 94.44 116 HIS A C 1
ATOM 884 O O . HIS A 1 116 ? -6.205 7.010 -14.847 1.00 94.44 116 HIS A O 1
ATOM 890 N N . SER A 1 117 ? -5.327 6.827 -12.785 1.00 91.75 117 SER A N 1
ATOM 891 C CA . SER A 1 117 ? -5.880 5.488 -12.503 1.00 91.75 117 SER A CA 1
ATOM 892 C C . SER A 1 117 ? -6.743 5.442 -11.248 1.00 91.75 117 SER A C 1
ATOM 894 O O . SER A 1 117 ? -7.623 4.589 -11.124 1.00 91.75 117 SER A O 1
ATOM 896 N N . TYR A 1 118 ? -6.494 6.349 -10.308 1.00 86.44 118 TYR A N 1
ATOM 897 C CA . TYR A 1 118 ? -7.163 6.389 -9.024 1.00 86.44 118 TYR A CA 1
ATOM 898 C C . TYR A 1 118 ? -8.550 6.998 -9.185 1.00 86.44 118 TYR A C 1
ATOM 900 O O . TYR A 1 118 ? -8.716 8.174 -9.506 1.00 86.44 118 TYR A O 1
ATOM 908 N N . SER A 1 119 ? -9.569 6.180 -8.945 1.00 80.38 119 SER A N 1
ATOM 909 C CA . SER A 1 119 ? -10.955 6.628 -8.928 1.00 80.38 119 SER A CA 1
ATOM 910 C C . SER A 1 119 ? -11.609 6.232 -7.611 1.00 80.38 119 SER A C 1
ATOM 912 O O . SER A 1 119 ? -11.392 5.138 -7.098 1.00 80.38 119 SER A O 1
ATOM 914 N N . ASP A 1 120 ? -12.393 7.169 -7.074 1.00 87.56 120 ASP A N 1
ATOM 915 C CA . ASP A 1 120 ? -13.225 7.012 -5.880 1.00 87.56 120 ASP A CA 1
ATOM 916 C C . ASP A 1 120 ? -12.478 6.591 -4.594 1.00 87.56 120 ASP A C 1
ATOM 918 O O . ASP A 1 120 ? -12.477 5.432 -4.174 1.00 87.56 120 ASP A O 1
ATOM 922 N N . SER A 1 121 ? -11.894 7.588 -3.919 1.00 93.12 121 SER A N 1
ATOM 923 C CA . SER A 1 121 ? -11.197 7.423 -2.633 1.00 93.12 121 SER A CA 1
ATOM 924 C C . SER A 1 121 ? -12.065 6.771 -1.548 1.00 93.12 121 SER A C 1
ATOM 926 O O . SER A 1 121 ? -11.565 5.994 -0.738 1.00 93.12 121 SER A O 1
ATOM 928 N N . LYS A 1 122 ? -13.382 7.012 -1.570 1.00 96.62 122 LYS A N 1
ATOM 929 C CA . LYS A 1 122 ? -14.327 6.426 -0.611 1.00 96.62 122 LYS A CA 1
ATOM 930 C C . LYS A 1 122 ? -14.466 4.924 -0.807 1.00 96.62 122 LYS A C 1
ATOM 932 O O . LYS A 1 122 ? -14.467 4.179 0.171 1.00 96.62 122 LYS A O 1
ATOM 937 N N . THR A 1 123 ? -14.536 4.476 -2.059 1.00 95.81 123 THR A N 1
ATOM 938 C CA . THR A 1 123 ? -14.537 3.045 -2.387 1.00 95.81 123 THR A CA 1
ATOM 939 C C . THR A 1 123 ? -13.227 2.377 -1.961 1.00 95.81 123 THR A C 1
ATOM 941 O O . THR A 1 123 ? -13.265 1.286 -1.392 1.00 95.81 123 THR A O 1
ATOM 944 N N . GLN A 1 124 ? -12.078 3.030 -2.163 1.00 97.12 124 GLN A N 1
ATOM 945 C CA . GLN A 1 124 ? -10.787 2.498 -1.704 1.00 97.12 124 GLN A CA 1
ATOM 946 C C . GLN A 1 124 ? -10.734 2.370 -0.176 1.00 97.12 124 GLN A C 1
ATOM 948 O O . GLN A 1 124 ? -10.479 1.279 0.334 1.00 97.12 124 GLN A O 1
ATOM 953 N N . ALA A 1 125 ? -11.101 3.424 0.558 1.00 98.12 125 ALA A N 1
ATOM 954 C CA . ALA A 1 125 ? -11.152 3.393 2.019 1.00 98.12 125 ALA A CA 1
ATOM 955 C C . ALA A 1 125 ? -12.098 2.298 2.540 1.00 98.12 125 ALA A C 1
ATOM 957 O O . ALA A 1 125 ? -11.754 1.567 3.468 1.00 98.12 125 ALA A O 1
ATOM 958 N N . LEU A 1 126 ? -13.269 2.128 1.913 1.00 98.25 126 LEU A N 1
ATOM 959 C CA . LEU A 1 126 ? -14.227 1.074 2.254 1.00 98.25 126 LEU A CA 1
ATOM 960 C C . LEU A 1 126 ? -13.659 -0.334 2.009 1.00 98.25 126 LEU A C 1
ATOM 962 O O . LEU A 1 126 ? -13.830 -1.228 2.838 1.00 98.25 126 LEU A O 1
ATOM 966 N N . ASN A 1 127 ? -12.953 -0.544 0.899 1.00 97.31 127 ASN A N 1
ATOM 967 C CA . ASN A 1 127 ? -12.300 -1.819 0.607 1.00 97.31 127 ASN A CA 1
ATOM 968 C C . ASN A 1 127 ? -11.154 -2.117 1.592 1.00 97.31 127 ASN A C 1
ATOM 970 O O . ASN A 1 127 ? -11.036 -3.257 2.055 1.00 97.31 127 ASN A O 1
ATOM 974 N N . SER A 1 128 ? -10.359 -1.107 1.970 1.00 97.88 128 SER A N 1
ATOM 975 C CA . SER A 1 128 ? -9.351 -1.223 3.035 1.00 97.88 128 SER A CA 1
ATOM 976 C C . SER A 1 128 ? -10.007 -1.578 4.370 1.00 97.88 128 SER A C 1
ATOM 978 O O . SER A 1 128 ? -9.588 -2.534 5.022 1.00 97.88 128 SER A O 1
ATOM 980 N N . ALA A 1 129 ? -11.087 -0.887 4.745 1.00 98.50 129 ALA A N 1
ATOM 981 C CA . ALA A 1 129 ? -11.838 -1.159 5.968 1.00 98.50 129 ALA A CA 1
ATOM 982 C C . ALA A 1 129 ? -12.329 -2.611 6.036 1.00 98.50 129 ALA A C 1
ATOM 984 O O . ALA A 1 129 ? -12.103 -3.306 7.027 1.00 98.50 129 ALA A O 1
ATOM 985 N N . ASN A 1 130 ? -12.950 -3.096 4.959 1.00 98.12 130 ASN A N 1
ATOM 986 C CA . ASN A 1 130 ? -13.428 -4.475 4.869 1.00 98.12 130 ASN A CA 1
ATOM 987 C C . ASN A 1 130 ? -12.281 -5.492 4.959 1.00 98.12 130 ASN A C 1
ATOM 989 O O . ASN A 1 130 ? -12.411 -6.509 5.642 1.00 98.12 130 ASN A O 1
ATOM 993 N N . SER A 1 131 ? -11.149 -5.208 4.310 1.00 97.56 131 SER A N 1
ATOM 994 C CA . SER A 1 131 ? -9.955 -6.056 4.387 1.00 97.56 131 SER A CA 1
ATOM 995 C C . SER A 1 131 ? -9.433 -6.141 5.823 1.00 97.56 131 SER A C 1
ATOM 997 O O . SER A 1 131 ? -9.216 -7.244 6.326 1.00 97.56 131 SER A O 1
ATOM 999 N N . TYR A 1 132 ? -9.336 -5.010 6.527 1.00 97.50 132 TYR A N 1
ATOM 1000 C CA . TYR A 1 132 ? -8.929 -4.976 7.932 1.00 97.50 132 TYR A CA 1
ATOM 1001 C C . TYR A 1 132 ? -9.861 -5.777 8.835 1.00 97.50 132 TYR A C 1
ATOM 1003 O O . TYR A 1 132 ? -9.401 -6.645 9.578 1.00 97.50 132 TYR A O 1
ATOM 1011 N N . LEU A 1 133 ? -11.168 -5.540 8.724 1.00 97.94 133 LEU A N 1
ATOM 1012 C CA . LEU A 1 133 ? -12.181 -6.214 9.537 1.00 97.94 133 LEU A CA 1
ATOM 1013 C C . LEU A 1 133 ? -12.286 -7.720 9.255 1.00 97.94 133 LEU A C 1
ATOM 1015 O O . LEU A 1 133 ? -12.806 -8.467 10.086 1.00 97.94 133 LEU A O 1
ATOM 1019 N N . SER A 1 134 ? -11.793 -8.183 8.101 1.00 97.38 134 SER A N 1
ATOM 1020 C CA . SER A 1 134 ? -11.688 -9.614 7.793 1.00 97.38 134 SER A CA 1
ATOM 1021 C C . SER A 1 134 ? -10.545 -10.313 8.539 1.00 97.38 134 SER A C 1
ATOM 1023 O O . SER A 1 134 ? -10.603 -11.527 8.741 1.00 97.38 134 SER A O 1
ATOM 1025 N N . PHE A 1 135 ? -9.524 -9.561 8.966 1.00 95.31 135 PHE A N 1
ATOM 1026 C CA . PHE A 1 135 ? -8.313 -10.093 9.591 1.00 95.31 135 PHE A CA 1
ATOM 1027 C C . PHE A 1 135 ? -8.229 -9.804 11.095 1.00 95.31 135 PHE A C 1
ATOM 1029 O O . PHE A 1 135 ? -7.778 -10.656 11.859 1.00 95.31 135 PHE A O 1
ATOM 1036 N N . SER A 1 136 ? -8.668 -8.624 11.536 1.00 95.50 136 SER A N 1
ATOM 1037 C CA . SER A 1 136 ? -8.622 -8.202 12.938 1.00 95.50 136 SER A CA 1
ATOM 1038 C C . SER A 1 136 ? -9.890 -7.457 13.344 1.00 95.50 136 SER A C 1
ATOM 1040 O O . SER A 1 136 ? -10.575 -6.855 12.521 1.00 95.50 136 SER A O 1
ATOM 1042 N N . ALA A 1 137 ? -10.188 -7.482 14.642 1.00 98.12 137 ALA A N 1
ATOM 1043 C CA . ALA A 1 137 ? -11.249 -6.670 15.215 1.00 98.12 137 ALA A CA 1
ATOM 1044 C C . ALA A 1 137 ? -10.765 -5.232 15.431 1.00 98.12 137 ALA A C 1
ATOM 1046 O O . ALA A 1 137 ? -9.638 -5.020 15.880 1.00 98.12 137 ALA A O 1
ATOM 1047 N N . PHE A 1 138 ? -11.634 -4.264 15.151 1.00 98.62 138 PHE A N 1
ATOM 1048 C CA . PHE A 1 138 ? -11.386 -2.841 15.377 1.00 98.62 138 PHE A CA 1
ATOM 1049 C C . PHE A 1 138 ? -12.596 -2.187 16.043 1.00 98.62 138 PHE A C 1
ATOM 1051 O O . PHE A 1 138 ? -13.742 -2.568 15.796 1.00 98.62 138 PHE A O 1
ATOM 1058 N N . SER A 1 139 ? -12.344 -1.164 16.857 1.00 98.81 139 SER A N 1
ATOM 1059 C CA . SER A 1 139 ? -13.380 -0.203 17.233 1.00 98.81 139 SER A CA 1
ATOM 1060 C C . SER A 1 139 ? -13.684 0.736 16.060 1.00 98.81 139 SER A C 1
ATOM 1062 O O . SER A 1 139 ? -12.897 0.841 15.118 1.00 98.81 139 SER A O 1
ATOM 1064 N N . TYR A 1 140 ? -14.814 1.447 16.117 1.00 98.81 140 TYR A N 1
ATOM 1065 C CA . TYR A 1 140 ? -15.171 2.445 15.100 1.00 98.81 140 TYR A CA 1
ATOM 1066 C C . TYR A 1 140 ? -14.070 3.504 14.937 1.00 98.81 140 TYR A C 1
ATOM 1068 O O . TYR A 1 140 ? -13.585 3.749 13.835 1.00 98.81 140 TYR A O 1
ATOM 1076 N N . SER A 1 141 ? -13.631 4.095 16.051 1.00 98.62 141 SER A N 1
ATOM 1077 C CA . SER A 1 141 ? -12.575 5.110 16.060 1.00 98.62 141 SER A CA 1
ATOM 1078 C C . SER A 1 141 ? -11.212 4.522 15.701 1.00 98.62 141 SER A C 1
ATOM 1080 O O . SER A 1 141 ? -10.467 5.149 14.957 1.00 98.62 141 SER A O 1
ATOM 1082 N N . GLY A 1 142 ? -10.906 3.306 16.158 1.00 98.56 142 GLY A N 1
ATOM 1083 C CA . GLY A 1 142 ? -9.667 2.611 15.822 1.00 98.56 142 GLY A CA 1
ATOM 1084 C C . GLY A 1 142 ? -9.541 2.322 14.327 1.00 98.56 142 GLY A C 1
ATOM 1085 O O . GLY A 1 142 ? -8.470 2.523 13.760 1.00 98.56 142 GLY A O 1
ATOM 1086 N N . LEU A 1 143 ? -10.631 1.912 13.668 1.00 98.75 143 LEU A N 1
ATOM 1087 C CA . LEU A 1 143 ? -10.646 1.698 12.221 1.00 98.75 143 LEU A CA 1
ATOM 1088 C C . LEU A 1 143 ? -10.426 3.007 11.454 1.00 98.75 143 LEU A C 1
ATOM 1090 O O . LEU A 1 143 ? -9.624 3.036 10.526 1.00 98.75 143 LEU A O 1
ATOM 1094 N N . ILE A 1 144 ? -11.089 4.095 11.864 1.00 98.75 144 ILE A N 1
ATOM 1095 C CA . ILE A 1 144 ? -10.880 5.421 11.263 1.00 98.75 144 ILE A CA 1
ATOM 1096 C C . ILE A 1 144 ? -9.419 5.844 11.412 1.00 98.75 144 ILE A C 1
ATOM 1098 O O . ILE A 1 144 ? -8.783 6.175 10.417 1.00 98.75 144 ILE A O 1
ATOM 1102 N N . SER A 1 145 ? -8.862 5.766 12.623 1.00 98.50 145 SER A N 1
ATOM 1103 C CA . SER A 1 145 ? -7.464 6.129 12.872 1.00 98.50 145 SER A CA 1
ATOM 1104 C C . SER A 1 145 ? -6.481 5.277 12.071 1.00 98.50 145 SER A C 1
ATOM 1106 O O . SER A 1 145 ? -5.462 5.796 11.620 1.00 98.50 145 SER A O 1
ATOM 1108 N N . GLN A 1 146 ? -6.777 3.992 11.858 1.00 98.50 146 GLN A N 1
ATOM 1109 C CA . GLN A 1 146 ? -5.954 3.127 11.014 1.00 98.50 146 GLN A CA 1
ATOM 1110 C C . GLN A 1 146 ? -5.959 3.598 9.555 1.00 98.50 146 GLN A C 1
ATOM 1112 O O . GLN A 1 146 ? -4.899 3.703 8.947 1.00 98.50 146 GLN A O 1
ATOM 1117 N N . LEU A 1 147 ? -7.127 3.918 8.999 1.00 98.44 147 LEU A N 1
ATOM 1118 C CA . LEU A 1 147 ? -7.238 4.402 7.620 1.00 98.44 147 LEU A CA 1
ATOM 1119 C C . LEU A 1 147 ? -6.598 5.791 7.450 1.00 98.44 147 LEU A C 1
ATOM 1121 O O . LEU A 1 147 ? -5.918 6.044 6.460 1.00 98.44 147 LEU A O 1
ATOM 1125 N N . GLU A 1 148 ? -6.753 6.686 8.426 1.00 98.44 148 GLU A N 1
ATOM 1126 C CA . GLU A 1 148 ? -6.071 7.988 8.421 1.00 98.44 148 GLU A CA 1
ATOM 1127 C C . GLU A 1 148 ? -4.548 7.835 8.480 1.00 98.44 148 GLU A C 1
ATOM 1129 O O . GLU A 1 148 ? -3.827 8.538 7.773 1.00 98.44 148 GLU A O 1
ATOM 1134 N N . TYR A 1 149 ? -4.048 6.890 9.283 1.00 97.12 149 TYR A N 1
ATOM 1135 C CA . TYR A 1 149 ? -2.623 6.567 9.331 1.00 97.12 149 TYR A CA 1
ATOM 1136 C C . TYR A 1 149 ? -2.095 6.084 7.972 1.00 97.12 149 TYR A C 1
ATOM 1138 O O . TYR A 1 149 ? -0.970 6.412 7.601 1.00 97.12 149 TYR A O 1
ATOM 1146 N N . GLU A 1 150 ? -2.912 5.357 7.208 1.00 96.44 150 GLU A N 1
ATOM 1147 C CA . GLU A 1 150 ? -2.588 4.950 5.837 1.00 96.44 150 GLU A CA 1
ATOM 1148 C C . GLU A 1 150 ? -2.693 6.080 4.809 1.00 96.44 150 GLU A C 1
ATOM 1150 O O . GLU A 1 150 ? -2.363 5.865 3.646 1.00 96.44 150 GLU A O 1
ATOM 1155 N N . GLY A 1 151 ? -3.130 7.276 5.199 1.00 96.38 151 GLY A N 1
ATOM 1156 C CA . GLY A 1 151 ? -3.210 8.437 4.315 1.00 96.38 151 GLY A CA 1
ATOM 1157 C C . GLY A 1 151 ? -4.580 8.656 3.675 1.00 96.38 151 GLY A C 1
ATOM 1158 O O . GLY A 1 151 ? -4.699 9.468 2.758 1.00 96.38 151 GLY A O 1
ATOM 1159 N N . TYR A 1 152 ? -5.634 7.968 4.127 1.00 97.94 152 TYR A N 1
ATOM 1160 C CA . TYR A 1 152 ? -6.995 8.362 3.757 1.00 97.94 152 TYR A CA 1
ATOM 1161 C C . TYR A 1 152 ? -7.387 9.670 4.450 1.00 97.94 152 TYR A C 1
ATOM 1163 O O . TYR A 1 152 ? -6.989 9.949 5.581 1.00 97.94 152 TYR A O 1
ATOM 1171 N N . SER A 1 153 ? -8.215 10.475 3.782 1.00 97.75 153 SER A N 1
ATOM 1172 C CA . SER A 1 153 ? -8.801 11.651 4.421 1.00 97.75 153 SER A CA 1
ATOM 1173 C C . SER A 1 153 ? -9.746 11.231 5.553 1.00 97.75 153 SER A C 1
ATOM 1175 O O . SER A 1 153 ? -10.382 10.177 5.477 1.00 97.75 153 SER A O 1
ATOM 1177 N N . THR A 1 154 ? -9.917 12.082 6.569 1.00 98.31 154 THR A N 1
ATOM 1178 C CA . THR A 1 154 ? -10.911 11.850 7.633 1.00 98.31 154 THR A CA 1
ATOM 1179 C C . THR A 1 154 ? -12.311 11.610 7.060 1.00 98.31 154 THR A C 1
ATOM 1181 O O . THR A 1 154 ? -13.058 10.787 7.585 1.00 98.31 154 THR A O 1
ATOM 1184 N N . GLU A 1 155 ? -12.674 12.294 5.968 1.00 98.25 155 GLU A N 1
ATOM 1185 C CA . GLU A 1 155 ? -13.963 12.100 5.298 1.00 98.25 155 GLU A CA 1
ATOM 1186 C C . GLU A 1 155 ? -14.095 10.684 4.718 1.00 98.25 155 GLU A C 1
ATOM 1188 O O . GLU A 1 155 ? -15.111 10.028 4.948 1.00 98.25 155 GLU A O 1
ATOM 1193 N N . ASP A 1 156 ? -13.079 10.195 4.004 1.00 98.38 156 ASP A N 1
ATOM 1194 C CA . ASP A 1 156 ? -13.107 8.864 3.387 1.00 98.38 156 ASP A CA 1
ATOM 1195 C C . ASP A 1 156 ? -13.030 7.749 4.434 1.00 98.38 156 ASP A C 1
ATOM 1197 O O . ASP A 1 156 ? -13.762 6.766 4.339 1.00 98.38 156 ASP A O 1
ATOM 1201 N N . ALA A 1 157 ? -12.195 7.918 5.463 1.00 98.75 157 ALA A N 1
ATOM 1202 C CA . ALA A 1 157 ? -12.070 6.974 6.569 1.00 98.75 157 ALA A CA 1
ATOM 1203 C C . ALA A 1 157 ? -13.378 6.860 7.370 1.00 98.75 157 ALA A C 1
ATOM 1205 O O . ALA A 1 157 ? -13.838 5.755 7.666 1.00 98.75 157 ALA A O 1
ATOM 1206 N N . THR A 1 158 ? -14.020 7.997 7.662 1.00 98.75 158 THR A N 1
ATOM 1207 C CA . THR A 1 158 ? -15.334 8.025 8.324 1.00 98.75 158 THR A CA 1
ATOM 1208 C C . THR A 1 158 ? -16.391 7.378 7.437 1.00 98.75 158 TH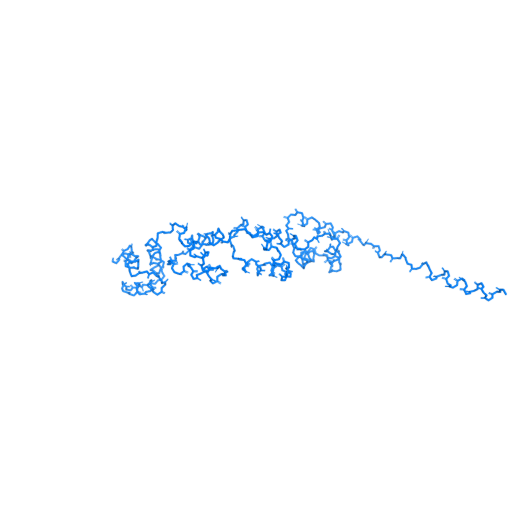R A C 1
ATOM 1210 O O . THR A 1 158 ? -17.135 6.513 7.896 1.00 98.75 158 THR A O 1
ATOM 1213 N N . TYR A 1 159 ? -16.417 7.723 6.145 1.00 98.62 159 TYR A N 1
ATOM 1214 C CA . TYR A 1 159 ? -17.321 7.092 5.189 1.00 98.62 159 TYR A CA 1
ATOM 1215 C C . TYR A 1 159 ? -17.136 5.568 5.159 1.00 98.62 159 TYR A C 1
ATOM 1217 O O . TYR A 1 159 ? -18.118 4.830 5.192 1.00 98.62 159 TYR A O 1
ATOM 1225 N N . ALA A 1 160 ? -15.898 5.079 5.133 1.00 98.62 160 ALA A N 1
ATOM 1226 C CA . ALA A 1 160 ? -15.601 3.654 5.143 1.00 98.62 160 ALA A CA 1
ATOM 1227 C C . ALA A 1 160 ? -16.121 2.965 6.411 1.00 98.62 160 ALA A C 1
ATOM 1229 O O . ALA A 1 160 ? -16.811 1.950 6.310 1.00 98.62 160 ALA A O 1
ATOM 1230 N N . ALA A 1 161 ? -15.857 3.532 7.592 1.00 98.69 161 ALA A N 1
ATOM 1231 C CA . ALA A 1 161 ? -16.369 2.998 8.851 1.00 98.69 161 ALA A CA 1
ATOM 1232 C C . ALA A 1 161 ? -17.908 2.980 8.870 1.00 98.69 161 ALA A C 1
ATOM 1234 O O . ALA A 1 161 ? -18.505 1.961 9.209 1.00 98.69 161 ALA A O 1
ATOM 1235 N N . ASP A 1 162 ? -18.562 4.045 8.409 1.00 98.75 162 ASP A N 1
ATOM 1236 C CA . ASP A 1 162 ? -20.026 4.137 8.358 1.00 98.75 162 ASP A CA 1
ATOM 1237 C C . ASP A 1 162 ? -20.666 3.129 7.386 1.00 98.75 162 ASP A C 1
ATOM 1239 O O . ASP A 1 162 ? -21.800 2.694 7.600 1.00 98.75 162 ASP A O 1
ATOM 1243 N N . ASN A 1 163 ? -19.957 2.747 6.318 1.00 98.50 163 ASN A N 1
ATOM 1244 C CA . ASN A 1 163 ? -20.507 1.950 5.216 1.00 98.50 163 ASN A CA 1
ATOM 1245 C C . ASN A 1 163 ? -19.952 0.516 5.132 1.00 98.50 163 ASN A C 1
ATOM 1247 O O . ASN A 1 163 ? -20.418 -0.260 4.299 1.00 98.50 163 ASN A O 1
ATOM 1251 N N . CYS A 1 164 ? -19.013 0.121 5.999 1.00 98.06 164 CYS A N 1
ATOM 1252 C CA . CYS A 1 164 ? -18.456 -1.242 6.027 1.00 98.06 164 CYS A CA 1
ATOM 1253 C C . CYS A 1 164 ? -19.436 -2.312 6.537 1.00 98.06 164 CYS A C 1
ATOM 1255 O O . CYS A 1 164 ? -19.185 -3.506 6.397 1.00 98.06 164 CYS A O 1
ATOM 1257 N N . GLY A 1 165 ? -20.568 -1.906 7.122 1.00 98.25 165 GLY A N 1
ATOM 1258 C CA . GLY A 1 165 ? -21.586 -2.830 7.630 1.00 98.25 165 GLY A CA 1
ATOM 1259 C C . GLY A 1 165 ? -21.181 -3.573 8.907 1.00 98.25 165 GLY A C 1
ATOM 1260 O O . GLY A 1 165 ? -21.827 -4.556 9.266 1.00 98.25 165 GLY A O 1
ATOM 1261 N N . ALA A 1 166 ? -20.128 -3.124 9.595 1.00 98.19 166 ALA A N 1
ATOM 1262 C CA . ALA A 1 166 ? -19.703 -3.708 10.857 1.00 98.19 166 ALA A CA 1
ATOM 1263 C C . ALA A 1 166 ? -20.746 -3.495 11.965 1.00 98.19 166 ALA A C 1
ATOM 1265 O O . ALA A 1 166 ? -21.230 -2.385 12.188 1.00 98.19 166 ALA A O 1
ATOM 1266 N N . ASP A 1 167 ? -21.026 -4.554 12.724 1.00 98.56 167 ASP A N 1
ATOM 1267 C CA . ASP A 1 167 ? -21.643 -4.428 14.040 1.00 98.56 167 ASP A CA 1
ATOM 1268 C C . ASP A 1 167 ? -20.538 -4.187 15.076 1.00 98.56 167 ASP A C 1
ATOM 1270 O O . ASP A 1 167 ? -19.733 -5.067 15.388 1.00 98.56 167 ASP A O 1
ATOM 1274 N N . TRP A 1 168 ? -20.490 -2.975 15.622 1.00 98.69 168 TRP A N 1
ATOM 1275 C CA . TRP A 1 168 ? -19.449 -2.580 16.569 1.00 98.69 168 TRP A CA 1
ATOM 1276 C C . TRP A 1 168 ? -19.506 -3.333 17.906 1.00 98.69 168 TRP A C 1
ATOM 1278 O O . TRP A 1 168 ? -18.476 -3.469 18.566 1.00 98.69 168 TRP A O 1
ATOM 1288 N N . ASN A 1 169 ? -20.666 -3.869 18.299 1.00 98.75 169 ASN A N 1
ATOM 1289 C CA . ASN A 1 169 ? -20.756 -4.771 19.449 1.00 98.75 169 ASN A CA 1
ATOM 1290 C C . ASN A 1 169 ? -20.138 -6.136 19.119 1.00 98.75 169 ASN A C 1
ATOM 1292 O O . ASN A 1 169 ? -19.437 -6.720 19.948 1.00 98.75 169 ASN A O 1
ATOM 1296 N N . GLU A 1 170 ? -20.353 -6.637 17.899 1.00 98.62 170 GLU A N 1
ATOM 1297 C CA . GLU A 1 170 ? -19.717 -7.869 17.426 1.00 98.62 170 GLU A CA 1
ATOM 1298 C C . GLU A 1 170 ? -18.192 -7.710 17.342 1.00 98.62 170 GLU A C 1
ATOM 1300 O O . GLU A 1 170 ? -17.454 -8.596 17.775 1.00 98.62 170 GLU A O 1
ATOM 1305 N N . GLN A 1 171 ? -17.702 -6.563 16.859 1.00 98.81 171 GLN A N 1
ATOM 1306 C CA . GLN A 1 171 ? -16.267 -6.267 16.834 1.00 98.81 171 GLN A CA 1
ATOM 1307 C C . GLN A 1 171 ? -15.662 -6.213 18.245 1.00 98.81 171 GLN A C 1
ATOM 1309 O O . GLN A 1 171 ? -14.598 -6.789 18.473 1.00 98.81 171 GLN A O 1
ATOM 1314 N N . ALA A 1 172 ? -16.361 -5.626 19.222 1.00 98.81 172 ALA A N 1
ATOM 1315 C CA . ALA A 1 172 ? -15.913 -5.634 20.616 1.00 98.81 172 ALA A CA 1
ATOM 1316 C C . ALA A 1 172 ? -15.847 -7.057 21.198 1.00 98.81 172 ALA A C 1
ATOM 1318 O O . ALA A 1 172 ? -14.896 -7.403 21.900 1.00 98.81 172 ALA A O 1
ATOM 1319 N N . ALA A 1 173 ? -16.823 -7.914 20.875 1.00 98.75 173 ALA A N 1
ATOM 1320 C CA . ALA A 1 173 ? -16.808 -9.320 21.277 1.00 98.75 173 ALA A CA 1
ATOM 1321 C C . ALA A 1 173 ? -15.652 -10.104 20.635 1.00 98.75 173 ALA A C 1
ATOM 1323 O O . ALA A 1 173 ? -15.025 -10.915 21.319 1.00 98.75 173 ALA A O 1
ATOM 1324 N N . LYS A 1 174 ? -15.332 -9.841 19.360 1.00 98.62 174 LYS A N 1
ATOM 1325 C CA . LYS A 1 174 ? -14.168 -10.427 18.674 1.00 98.62 174 LYS A CA 1
ATOM 1326 C C . LYS A 1 174 ? -12.849 -9.959 19.290 1.00 98.62 174 LYS A C 1
ATOM 1328 O O . LYS A 1 174 ? -11.992 -10.798 19.551 1.00 98.62 174 LYS A O 1
ATOM 1333 N N . SER A 1 175 ? -12.695 -8.663 19.581 1.00 98.44 175 SER A N 1
ATOM 1334 C CA . SER A 1 175 ? -11.485 -8.147 20.243 1.00 98.44 175 SER A CA 1
ATOM 1335 C C . SER A 1 175 ? -11.304 -8.772 21.634 1.00 98.44 175 SER A C 1
ATOM 1337 O O . SER A 1 175 ? -10.243 -9.317 21.944 1.00 98.44 175 SER A O 1
ATOM 1339 N N . ALA A 1 176 ? -12.375 -8.829 22.435 1.00 98.62 176 ALA A N 1
ATOM 1340 C CA . ALA A 1 176 ? -12.369 -9.498 23.736 1.00 98.62 176 ALA A CA 1
ATOM 1341 C C . ALA A 1 176 ? -11.941 -10.975 23.639 1.00 98.62 176 ALA A C 1
ATOM 1343 O O . ALA A 1 176 ? -11.090 -11.426 24.408 1.00 98.62 176 ALA A O 1
ATOM 1344 N N . ALA A 1 177 ? -12.503 -11.719 22.680 1.00 98.38 177 ALA A N 1
ATOM 1345 C CA . ALA A 1 177 ? -12.151 -13.116 22.432 1.00 98.38 177 ALA A CA 1
ATOM 1346 C C . ALA A 1 177 ? -10.670 -13.271 22.058 1.00 98.38 177 ALA A C 1
ATOM 1348 O O . ALA A 1 177 ? -9.981 -14.139 22.600 1.00 98.38 177 ALA A O 1
ATOM 1349 N N . ASN A 1 178 ? -10.167 -12.403 21.173 1.00 97.69 178 ASN A N 1
ATOM 1350 C CA . ASN A 1 178 ? -8.770 -12.403 20.752 1.00 97.69 178 ASN A CA 1
ATOM 1351 C C . ASN A 1 178 ? -7.840 -12.207 21.951 1.00 97.69 178 ASN A C 1
ATOM 1353 O O . ASN A 1 178 ? -6.943 -13.022 22.152 1.00 97.69 178 ASN A O 1
ATOM 1357 N N . TYR A 1 179 ? -8.087 -11.213 22.807 1.00 97.50 179 TYR A N 1
ATOM 1358 C CA . TYR A 1 179 ? -7.277 -11.002 24.011 1.00 97.50 179 TYR A CA 1
ATOM 1359 C C . TYR A 1 179 ? -7.248 -12.220 24.932 1.00 97.50 179 TYR A C 1
ATOM 1361 O O . TYR A 1 179 ? -6.173 -12.656 25.354 1.00 97.50 179 TYR A O 1
ATOM 1369 N N . LEU A 1 180 ? -8.418 -12.800 25.199 1.00 97.69 180 LEU A N 1
ATOM 1370 C CA . LEU A 1 180 ? -8.549 -13.963 26.075 1.00 97.69 180 LEU A CA 1
ATOM 1371 C C . LEU A 1 180 ? -7.907 -15.230 25.497 1.00 97.69 180 LEU A C 1
ATOM 1373 O O . LEU A 1 180 ? -7.582 -16.144 26.254 1.00 97.69 180 LEU A O 1
ATOM 1377 N N . SER A 1 181 ? -7.686 -15.288 24.181 1.00 97.12 181 SER A N 1
ATOM 1378 C CA . SER A 1 181 ? -6.949 -16.388 23.551 1.00 97.12 181 SER A CA 1
ATOM 1379 C C . SER A 1 181 ? -5.441 -16.353 23.840 1.00 97.12 181 SER A C 1
ATOM 1381 O O . SER A 1 181 ? -4.797 -17.402 23.826 1.00 97.12 181 SER A O 1
ATOM 1383 N N . PHE A 1 182 ? -4.880 -15.176 24.148 1.00 94.19 182 PHE A N 1
ATOM 1384 C CA . PHE A 1 182 ? -3.447 -14.995 24.406 1.00 94.19 182 PHE A CA 1
ATOM 1385 C C . PHE A 1 182 ? -3.112 -14.810 25.886 1.00 94.19 182 PHE A C 1
ATOM 1387 O O . PHE A 1 182 ? -2.044 -15.236 26.328 1.00 94.19 182 PHE A O 1
ATOM 1394 N N . THR A 1 183 ? -3.983 -14.163 26.661 1.00 93.88 183 THR A N 1
ATOM 1395 C CA . THR A 1 183 ? -3.724 -13.875 28.075 1.00 93.88 183 THR A CA 1
ATOM 1396 C C . THR A 1 183 ? -5.008 -13.780 28.893 1.00 93.88 183 THR A C 1
ATOM 1398 O O . THR A 1 183 ? -6.076 -13.435 28.395 1.00 93.88 183 THR A O 1
ATOM 1401 N N . SER A 1 184 ? -4.898 -14.052 30.190 1.00 96.19 184 SER A N 1
ATOM 1402 C CA . SER A 1 184 ? -6.009 -13.903 31.127 1.00 96.19 184 SER A CA 1
ATOM 1403 C C . SER A 1 184 ? -6.209 -12.437 31.506 1.00 96.19 184 SER A C 1
ATOM 1405 O O . SER A 1 184 ? -5.251 -11.738 31.833 1.00 96.19 184 SER A O 1
ATOM 1407 N N . PHE A 1 185 ? -7.465 -12.001 31.565 1.00 97.50 185 PHE A N 1
ATOM 1408 C CA . PHE A 1 185 ? -7.862 -10.692 32.083 1.00 97.50 185 PHE A CA 1
ATOM 1409 C C . PHE A 1 185 ? -8.823 -10.841 33.269 1.00 97.50 185 PHE A C 1
ATOM 1411 O O . PHE A 1 185 ? -9.412 -11.896 33.484 1.00 97.50 185 PHE A O 1
ATOM 1418 N N . SER A 1 186 ? -8.991 -9.778 34.057 1.00 98.12 186 SER A N 1
ATOM 1419 C CA . SER A 1 186 ? -10.200 -9.609 34.867 1.00 98.12 186 SER A CA 1
ATOM 1420 C C . SER A 1 186 ? -11.294 -8.959 34.013 1.00 98.12 186 SER A C 1
ATOM 1422 O O . SER A 1 186 ? -10.986 -8.290 33.027 1.00 98.12 186 SER A O 1
ATOM 1424 N N . ARG A 1 187 ? -12.570 -9.080 34.412 1.00 98.38 187 ARG A N 1
ATOM 1425 C CA . ARG A 1 187 ? -13.684 -8.418 33.705 1.00 98.38 187 ARG A CA 1
ATOM 1426 C C . ARG A 1 187 ? -13.431 -6.923 33.508 1.00 98.38 187 ARG A C 1
ATOM 1428 O O . ARG A 1 187 ? -13.583 -6.420 32.4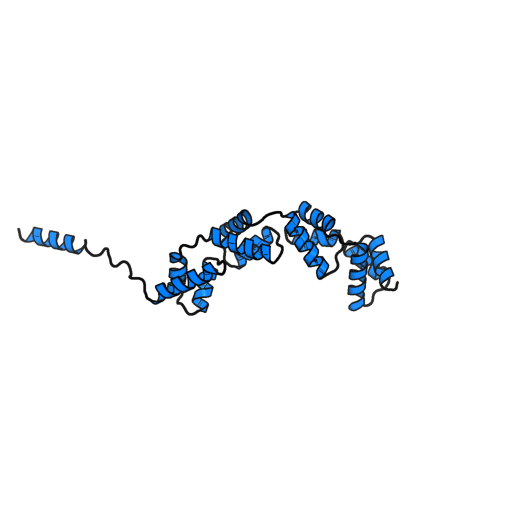04 1.00 98.38 187 ARG A O 1
ATOM 1435 N N . SER A 1 188 ? -13.065 -6.219 34.582 1.00 98.50 188 SER A N 1
ATOM 1436 C CA . SER A 1 188 ? -12.815 -4.775 34.527 1.00 98.50 188 SER A CA 1
ATOM 1437 C C . SER A 1 188 ? -11.583 -4.448 33.691 1.00 98.50 188 SER A C 1
ATOM 1439 O O . SER A 1 188 ? -11.651 -3.546 32.875 1.00 98.50 188 SER A O 1
ATOM 1441 N N . GLY A 1 189 ? -10.500 -5.222 33.821 1.00 98.50 189 GLY A N 1
ATOM 1442 C CA . GLY A 1 189 ? -9.286 -4.985 33.043 1.00 98.50 189 GLY A CA 1
ATOM 1443 C C . GLY A 1 189 ? -9.496 -5.170 31.540 1.00 98.50 189 GLY A C 1
ATOM 1444 O O . GLY A 1 189 ? -8.931 -4.416 30.757 1.00 98.50 189 GLY A O 1
ATOM 1445 N N . LEU A 1 190 ? -10.324 -6.137 31.127 1.00 98.56 190 LEU A N 1
ATOM 1446 C CA . LEU A 1 190 ? -10.653 -6.308 29.711 1.00 98.56 190 LEU A CA 1
ATOM 1447 C C . LEU A 1 190 ? -11.562 -5.185 29.197 1.00 98.56 190 LEU A C 1
ATOM 1449 O O . LEU A 1 190 ? -11.384 -4.745 28.070 1.00 98.56 190 LEU A O 1
ATOM 1453 N N . ILE A 1 191 ? -12.496 -4.687 30.017 1.00 98.81 191 ILE A N 1
ATOM 1454 C CA . ILE A 1 191 ? -13.289 -3.497 29.665 1.00 98.81 191 ILE A CA 1
ATOM 1455 C C . ILE A 1 191 ? -12.366 -2.296 29.457 1.00 98.81 191 ILE A C 1
ATOM 1457 O O . ILE A 1 191 ? -12.431 -1.678 28.400 1.00 98.81 191 ILE A O 1
ATOM 1461 N N . ASP A 1 192 ? -11.479 -2.015 30.415 1.00 98.62 192 ASP A N 1
ATOM 1462 C CA . ASP A 1 192 ? -10.550 -0.882 30.337 1.00 98.62 192 ASP A CA 1
ATOM 1463 C C . ASP A 1 192 ? -9.649 -0.982 29.089 1.00 98.62 192 ASP A C 1
ATOM 1465 O O . ASP A 1 192 ? -9.384 0.022 28.430 1.00 98.62 192 ASP A O 1
ATOM 1469 N N . GLN A 1 193 ? -9.216 -2.197 28.725 1.00 98.56 193 GLN A N 1
ATOM 1470 C CA . GLN A 1 193 ? -8.427 -2.439 27.514 1.00 98.56 193 GLN A CA 1
ATOM 1471 C C . GLN A 1 193 ? -9.217 -2.129 26.235 1.00 98.56 193 GLN A C 1
ATOM 1473 O O . GLN A 1 193 ? -8.701 -1.462 25.343 1.00 98.56 193 GLN A O 1
ATOM 1478 N N . LEU A 1 194 ? -10.466 -2.586 26.136 1.00 98.56 194 LEU A N 1
ATOM 1479 C CA . LEU A 1 194 ? -11.305 -2.311 24.967 1.00 98.56 194 LEU A CA 1
ATOM 1480 C C . LEU A 1 194 ? -11.649 -0.817 24.862 1.00 98.56 194 LEU A C 1
ATOM 1482 O O . LEU A 1 194 ? -11.654 -0.258 23.768 1.00 98.56 194 LEU A O 1
ATOM 1486 N N . GLU A 1 195 ? -11.886 -0.140 25.985 1.00 98.69 195 GLU A N 1
ATOM 1487 C CA . GLU A 1 195 ? -12.080 1.314 25.987 1.00 98.69 195 GLU A CA 1
ATOM 1488 C C . GLU A 1 195 ? -10.829 2.069 25.543 1.00 98.69 195 GLU A C 1
ATOM 1490 O O . GLU A 1 195 ? -10.929 3.036 24.787 1.00 98.69 195 GLU A O 1
ATOM 1495 N N . TYR A 1 196 ? -9.647 1.611 25.966 1.00 98.12 196 TYR A N 1
ATOM 1496 C CA . TYR A 1 196 ? -8.376 2.156 25.494 1.00 98.12 196 TYR A CA 1
ATOM 1497 C C . TYR A 1 196 ? -8.218 2.007 23.971 1.00 98.12 196 TYR A C 1
ATOM 1499 O O . TYR A 1 196 ? -7.711 2.915 23.316 1.00 98.12 196 TYR A O 1
ATOM 1507 N N . GLU A 1 197 ? -8.717 0.912 23.393 1.00 98.00 197 GLU A N 1
ATOM 1508 C CA . GLU A 1 197 ? -8.769 0.682 21.940 1.00 98.00 197 GLU A CA 1
ATOM 1509 C C . GLU A 1 197 ? -9.889 1.446 21.224 1.00 98.00 197 GLU A C 1
ATOM 1511 O O . GLU A 1 197 ? -10.062 1.309 20.013 1.00 98.00 197 GLU A O 1
ATOM 1516 N N . GLY A 1 198 ? -10.654 2.265 21.945 1.00 98.44 198 GLY A N 1
ATOM 1517 C CA . GLY A 1 198 ? -11.647 3.164 21.371 1.00 98.44 198 GLY A CA 1
ATOM 1518 C C . GLY A 1 198 ? -13.060 2.593 21.278 1.00 98.44 198 GLY A C 1
ATOM 1519 O O . GLY A 1 198 ? -13.929 3.242 20.692 1.00 98.44 198 GLY A O 1
ATOM 1520 N N . PHE A 1 199 ? -13.332 1.419 21.855 1.00 98.81 199 PHE A N 1
ATOM 1521 C CA . PHE A 1 199 ? -14.712 0.973 22.045 1.00 98.81 199 PHE A CA 1
ATOM 1522 C C . PHE A 1 199 ? -15.421 1.854 23.082 1.00 98.81 199 PHE A C 1
ATOM 1524 O O . PHE A 1 199 ? -14.828 2.309 24.058 1.00 98.81 199 PHE A O 1
ATOM 1531 N N . THR A 1 200 ? -16.722 2.073 22.899 1.00 98.75 200 THR A N 1
ATOM 1532 C CA . THR A 1 200 ? -17.555 2.680 23.952 1.00 98.75 200 THR A CA 1
ATOM 1533 C C . THR A 1 200 ? -17.663 1.742 25.155 1.00 98.75 200 THR A C 1
ATOM 1535 O O . THR A 1 200 ? -17.537 0.521 25.008 1.00 98.75 200 THR A O 1
ATOM 1538 N N . ARG A 1 201 ? -17.969 2.290 26.339 1.00 98.50 201 ARG A N 1
ATOM 1539 C CA . ARG A 1 201 ? -18.212 1.494 27.552 1.00 98.50 201 ARG A CA 1
ATOM 1540 C C . ARG A 1 201 ? -19.226 0.383 27.295 1.00 98.50 201 ARG A C 1
ATOM 1542 O O . ARG A 1 201 ? -19.001 -0.759 27.684 1.00 98.50 201 ARG A O 1
ATOM 1549 N N . GLU A 1 202 ? -20.322 0.702 26.615 1.00 98.75 202 GLU A N 1
ATOM 1550 C CA . GLU A 1 202 ? -21.398 -0.238 26.313 1.00 98.75 202 GLU A CA 1
ATOM 1551 C C . GLU A 1 202 ? -20.931 -1.377 25.391 1.00 98.75 202 GLU A C 1
ATOM 1553 O O . GLU A 1 202 ? -21.253 -2.539 25.644 1.00 98.75 202 GLU A O 1
ATOM 1558 N N . GLN A 1 203 ? -20.134 -1.071 24.361 1.00 98.88 203 GLN A N 1
ATOM 1559 C CA . GLN A 1 203 ? -19.546 -2.075 23.463 1.00 98.88 203 GLN A CA 1
ATOM 1560 C C . GLN A 1 203 ? -18.534 -2.961 24.193 1.00 98.88 203 GLN A C 1
ATOM 1562 O O . GLN A 1 203 ? -18.561 -4.181 24.041 1.00 98.88 203 GLN A O 1
ATOM 1567 N N . ALA A 1 204 ? -17.668 -2.370 25.019 1.00 98.81 204 ALA A N 1
ATOM 1568 C CA . ALA A 1 204 ? -16.701 -3.108 25.821 1.00 98.81 204 ALA A CA 1
ATOM 1569 C C . ALA A 1 204 ? -17.409 -4.062 26.799 1.00 98.81 204 ALA A C 1
ATOM 1571 O O . ALA A 1 204 ? -17.096 -5.253 26.855 1.00 98.81 204 ALA A O 1
ATOM 1572 N N . GLU A 1 205 ? -18.425 -3.574 27.518 1.00 98.81 205 GLU A N 1
ATOM 1573 C CA . GLU A 1 205 ? -19.252 -4.391 28.411 1.00 98.81 205 GLU A CA 1
ATOM 1574 C C . GLU A 1 205 ? -19.993 -5.510 27.673 1.00 98.81 205 GLU A C 1
ATOM 1576 O O . GLU A 1 205 ? -20.078 -6.634 28.181 1.00 98.81 205 GLU A O 1
ATOM 1581 N N . TYR A 1 206 ? -20.505 -5.231 26.472 1.00 98.81 206 TYR A N 1
ATOM 1582 C CA . TYR A 1 206 ? -21.091 -6.248 25.607 1.00 98.81 206 TYR A CA 1
ATOM 1583 C C . TYR A 1 206 ? -20.056 -7.314 25.232 1.00 98.81 206 TYR A C 1
ATOM 1585 O O . TYR A 1 206 ? -20.314 -8.507 25.405 1.00 98.81 206 TYR A O 1
ATOM 1593 N N . GLY A 1 207 ? -18.878 -6.895 24.766 1.00 98.62 207 GLY A N 1
ATOM 1594 C CA . GLY A 1 207 ? -17.821 -7.782 24.297 1.00 98.62 207 GLY A CA 1
ATOM 1595 C C . GLY A 1 207 ? -17.328 -8.737 25.380 1.00 98.62 207 GLY A C 1
ATOM 1596 O O . GLY A 1 207 ? -17.249 -9.945 25.147 1.00 98.62 207 GLY A O 1
ATOM 1597 N N . VAL A 1 208 ? -17.085 -8.236 26.596 1.00 98.44 208 VAL A N 1
ATOM 1598 C CA . VAL A 1 208 ? -16.686 -9.100 27.719 1.00 98.44 208 VAL A CA 1
ATOM 1599 C C . VAL A 1 208 ? -17.805 -10.061 28.126 1.00 98.44 208 VAL A C 1
ATOM 1601 O O . VAL A 1 208 ? -17.535 -11.231 28.389 1.00 98.44 208 VAL A O 1
ATOM 1604 N N . LYS A 1 209 ? -19.071 -9.622 28.106 1.00 98.56 209 LYS A N 1
ATOM 1605 C CA . LYS A 1 209 ? -20.221 -10.478 28.437 1.00 98.56 209 LYS A CA 1
ATOM 1606 C C . LYS A 1 209 ? -20.369 -11.651 27.464 1.00 98.56 209 LYS A C 1
ATOM 1608 O O . LYS A 1 209 ? -20.645 -12.769 27.890 1.00 98.56 209 LYS A O 1
ATOM 1613 N N . GLN A 1 210 ? -20.152 -11.427 26.165 1.00 98.44 210 GLN A N 1
ATOM 1614 C CA . GLN A 1 210 ? -20.166 -12.510 25.168 1.00 98.44 210 GLN A CA 1
ATOM 1615 C C . GLN A 1 210 ? -19.040 -13.534 25.377 1.00 98.44 210 GLN A C 1
ATOM 1617 O O . GLN A 1 210 ? -19.145 -14.663 24.909 1.00 98.44 210 GLN A O 1
ATOM 1622 N N . ASN A 1 211 ? -17.993 -13.165 26.120 1.00 97.81 211 ASN A N 1
ATOM 1623 C CA . ASN A 1 211 ? -16.824 -13.997 26.390 1.00 97.81 211 ASN A CA 1
ATOM 1624 C C . ASN A 1 211 ? -16.774 -14.535 27.834 1.00 97.81 211 ASN A C 1
ATOM 1626 O O . ASN A 1 211 ? -15.705 -14.871 28.341 1.00 97.81 211 ASN A O 1
ATOM 1630 N N . GLY A 1 212 ? -17.935 -14.663 28.487 1.00 94.19 212 GLY A N 1
ATOM 1631 C CA . GLY A 1 212 ? -18.077 -15.422 29.736 1.00 94.19 212 GLY A CA 1
ATOM 1632 C C . GLY A 1 212 ? -17.978 -14.617 31.034 1.00 94.19 212 GLY A C 1
ATOM 1633 O O . GLY A 1 212 ? -17.802 -15.225 32.092 1.00 94.19 212 GLY A O 1
ATOM 1634 N N . TYR A 1 213 ? -18.111 -13.288 30.967 1.00 89.56 213 TYR A N 1
ATOM 1635 C CA . TYR A 1 213 ? -18.181 -12.397 32.134 1.00 89.56 213 TYR A CA 1
ATOM 1636 C C . TYR A 1 213 ? -19.590 -11.909 32.490 1.00 89.56 213 TYR A C 1
ATOM 1638 O O . TYR A 1 213 ? -20.485 -11.902 31.616 1.00 89.56 213 TYR A O 1
#

Foldseek 3Di:
DVVVVVVVVVVVVVVPPPPPPPPQDPLLVVLLVVLLVDVVPAFAALVLQLVVSVVVVRDSVSSNSNSVPNPDDRLVSLLRNLQVCVVPAAADLVRQLVVVVVRVHDSVSNNSNCVNRPDDLLVSLLRVLLVDVVPAQAALVLQLVVSVVRPRDSVSSNSNSVPNPDDRLVSLLRNLVVDVVPDDDDLVRQLVVVVVRPHDSVSNNSNSVNVPD

Sequence (213 aa):
MVKVLKEIALVLLLTFCTSCALAETTGERNALRSANSYLSFSAFSYSGLIDQLEFEGYSTSEATYAADNCGADWNEQAAKSAASYLSFTAFSQDGLIDQLKYEGFTQSQAEYGVEHSYSDSKTQALNSANSYLSFSAFSYSGLISQLEYEGYSTEDATYAADNCGADWNEQAAKSAANYLSFTSFSRSGLIDQLEYEGFTREQAEYGVKQNGY

pLDDT: mean 92.82, std 13.91, range [47.28, 98.88]